Protein AF-0000000065817685 (afdb_homodimer)

Radius of gyration: 24.5 Å; Cα contacts (8 Å, |Δi|>4): 259; chains: 2; bounding box: 66×69×59 Å

Solvent-accessible surface area (backbone atoms only — not comparable to full-atom values): 11506 Å² total; per-residue (Å²): 134,86,77,75,77,72,78,71,77,77,73,75,74,74,69,74,71,71,69,70,78,66,76,64,75,76,54,56,92,24,35,58,40,47,30,32,91,46,52,52,88,67,85,73,62,70,89,48,52,69,48,71,49,72,41,50,87,84,38,96,37,79,28,30,32,38,26,28,72,86,69,47,52,36,14,32,48,63,84,38,66,69,50,45,50,48,49,52,52,58,74,76,99,132,85,77,75,78,75,78,72,79,77,72,78,73,74,70,72,71,70,69,70,78,65,77,64,76,76,55,55,90,24,34,56,39,48,30,30,90,46,52,54,88,66,85,71,62,68,88,46,52,67,48,71,48,71,42,50,87,84,38,95,36,80,28,31,34,37,26,29,73,86,70,47,53,36,15,30,50,63,83,38,64,69,52,45,50,49,51,54,53,57,73,75,100

Sequence (186 aa):
MKISVAAIPFFLLITIALGTKTESSSRGPYHPSECCFTYTTYKIPRQRIMDYYETNSQCSKPGIVFITKRGHSVCTNPSDKWVQDYIKDMKENMKISVAAIPFFLLITIALGTKTESSSRGPYHPSECCFTYTTYKIPRQRIMDYYETNSQCSKPGIVFITKRGHSVCTNPSDKWVQDYIKDMKEN

Nearest PDB structures (foldseek):
  2q8r-assembly1_E  TM=9.758E-01  e=5.466E-12  Homo sapiens
  5cor-assembly1_I  TM=9.874E-01  e=1.493E-08  Homo sapiens
  2x6l-assembly1_A  TM=9.783E-01  e=1.814E-08  Homo sapiens
  5l2u-assembly2_H-2  TM=9.825E-01  e=1.874E-07  Homo sapiens
  6log-assembly1_A-2  TM=9.549E-01  e=3.584E-07  Homo sapiens

Structure (mmCIF, N/CA/C/O backbone):
data_AF-0000000065817685-model_v1
#
loop_
_entity.id
_entity.type
_entity.pdbx_description
1 polymer 'C-C motif chemokine 14'
#
loop_
_atom_site.group_PDB
_atom_site.id
_atom_site.type_symbol
_atom_site.label_atom_id
_atom_site.label_alt_id
_atom_site.label_comp_id
_atom_site.label_asym_id
_atom_site.label_entity_id
_atom_site.label_seq_id
_atom_site.pdbx_PDB_ins_code
_atom_site.Cartn_x
_atom_site.Cartn_y
_atom_site.Cartn_z
_atom_site.occupancy
_atom_site.B_iso_or_equiv
_atom_site.auth_seq_id
_atom_site.auth_comp_id
_atom_site.auth_asym_id
_atom_site.auth_atom_id
_atom_site.pdbx_PDB_model_num
ATOM 1 N N . MET A 1 1 ? -44.656 38.969 36.156 1 42.56 1 MET A N 1
ATOM 2 C CA . MET A 1 1 ? -43.5 38.062 36.094 1 42.56 1 MET A CA 1
ATOM 3 C C . MET A 1 1 ? -43.188 37.688 34.656 1 42.56 1 MET A C 1
ATOM 5 O O . MET A 1 1 ? -44.031 37.094 33.969 1 42.56 1 MET A O 1
ATOM 9 N N . LYS A 1 2 ? -42.5 38.625 33.844 1 48.59 2 LYS A N 1
ATOM 10 C CA . LYS A 1 2 ? -42.094 38.562 32.469 1 48.59 2 LYS A CA 1
ATOM 11 C C . LYS A 1 2 ? -41.25 37.344 32.188 1 48.59 2 LYS A C 1
ATOM 13 O O . LYS A 1 2 ? -40.25 37.125 32.844 1 48.59 2 LYS A O 1
ATOM 18 N N . ILE A 1 3 ? -41.906 36.188 31.859 1 50.81 3 ILE A N 1
ATOM 19 C CA . ILE A 1 3 ? -41.344 34.938 31.438 1 50.81 3 ILE A CA 1
ATOM 20 C C . ILE A 1 3 ? -40.438 35.156 30.219 1 50.81 3 ILE A C 1
ATOM 22 O O . ILE A 1 3 ? -40.906 35.594 29.172 1 50.81 3 ILE A O 1
ATOM 26 N N . SER A 1 4 ? -39.25 35.625 30.438 1 49.28 4 SER A N 1
ATOM 27 C CA . SER A 1 4 ? -38.188 35.719 29.422 1 49.28 4 SER A CA 1
ATOM 28 C C . SER A 1 4 ? -37.938 34.344 28.766 1 49.28 4 SER A C 1
ATOM 30 O O . SER A 1 4 ? -37.531 33.406 29.438 1 49.28 4 SER A O 1
ATOM 32 N N . VAL A 1 5 ? -38.812 34.031 27.844 1 49.34 5 VAL A N 1
ATOM 33 C CA . VAL A 1 5 ? -38.562 32.875 27.031 1 49.34 5 VAL A CA 1
ATOM 34 C C . VAL A 1 5 ? -37.156 32.938 26.422 1 49.34 5 VAL A C 1
ATOM 36 O O . VAL A 1 5 ? -36.875 33.844 25.656 1 49.34 5 VAL A O 1
ATOM 39 N N . ALA A 1 6 ? -36.125 32.594 27.203 1 50.31 6 ALA A N 1
ATOM 40 C CA . ALA A 1 6 ? -34.75 32.438 26.719 1 50.31 6 ALA A CA 1
ATOM 41 C C . ALA A 1 6 ? -34.719 31.531 25.484 1 50.31 6 ALA A C 1
ATOM 43 O O . ALA A 1 6 ? -35.219 30.406 25.531 1 50.31 6 ALA A O 1
ATOM 44 N N . ALA A 1 7 ? -34.906 32.094 24.266 1 51.69 7 ALA A N 1
ATOM 45 C CA . ALA A 1 7 ? -34.688 31.328 23.047 1 51.69 7 ALA A CA 1
ATOM 46 C C . ALA A 1 7 ? -33.312 30.672 23.047 1 51.69 7 ALA A C 1
ATOM 48 O O . ALA A 1 7 ? -32.312 31.359 23.125 1 51.69 7 ALA A O 1
ATOM 49 N N . ILE A 1 8 ? -33.094 29.5 23.719 1 49.81 8 ILE A N 1
ATOM 50 C CA . ILE A 1 8 ? -31.844 28.75 23.609 1 49.81 8 ILE A CA 1
ATOM 51 C C . ILE A 1 8 ? -31.531 28.484 22.141 1 49.81 8 ILE A C 1
ATOM 53 O O . ILE A 1 8 ? -32.344 27.891 21.438 1 49.81 8 ILE A O 1
ATOM 57 N N . PRO A 1 9 ? -30.688 29.375 21.469 1 49.34 9 PRO A N 1
ATOM 58 C CA . PRO A 1 9 ? -30.266 28.922 20.141 1 49.34 9 PRO A CA 1
ATOM 59 C C . PRO A 1 9 ? -29.734 27.5 20.141 1 49.34 9 PRO A C 1
ATOM 61 O O . PRO A 1 9 ? -28.922 27.141 21 1 49.34 9 PRO A O 1
ATOM 64 N N . PHE A 1 10 ? -30.531 26.469 19.875 1 42.56 10 PHE A N 1
ATOM 65 C CA . PHE A 1 10 ? -30.031 25.109 1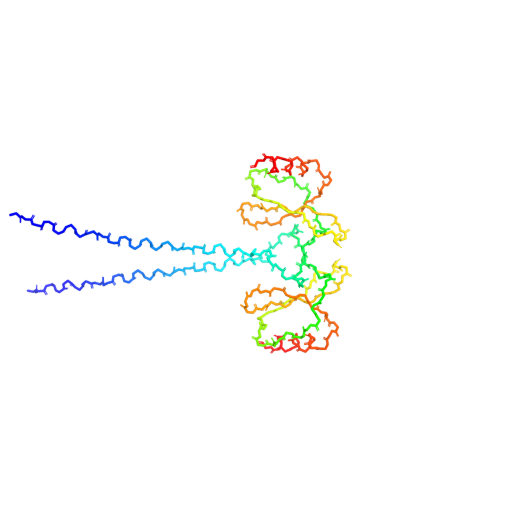9.609 1 42.56 10 PHE A CA 1
ATOM 66 C C . PHE A 1 10 ? -28.859 25.156 18.641 1 42.56 10 PHE A C 1
ATOM 68 O O . PHE A 1 10 ? -29.047 25.438 17.453 1 42.56 10 PHE A O 1
ATOM 75 N N . PHE A 1 11 ? -27.672 25.672 19.078 1 38.81 11 PHE A N 1
ATOM 76 C CA . PHE A 1 11 ? -26.469 25.406 18.297 1 38.81 11 PHE A CA 1
ATOM 77 C C . PHE A 1 11 ? -26.438 23.969 17.812 1 38.81 11 PHE A C 1
ATOM 79 O O . PHE A 1 11 ? -26.312 23.047 18.625 1 38.81 11 PHE A O 1
ATOM 86 N N . LEU A 1 12 ? -27.203 23.641 16.75 1 41.5 12 LEU A N 1
ATOM 87 C CA . LEU A 1 12 ? -26.922 22.406 16.016 1 41.5 12 LEU A CA 1
ATOM 88 C C . LEU A 1 12 ? -25.406 22.219 15.836 1 41.5 12 LEU A C 1
ATOM 90 O O . LEU A 1 12 ? -24.781 22.953 15.078 1 41.5 12 LEU A O 1
ATOM 94 N N . LEU A 1 13 ? -24.672 21.891 16.984 1 41.47 13 LEU A N 1
ATOM 95 C CA . LEU A 1 13 ? -23.312 21.391 16.812 1 41.47 13 LEU A CA 1
ATOM 96 C C . LEU A 1 13 ? -23.266 20.328 15.719 1 41.47 13 LEU A C 1
ATOM 98 O O . LEU A 1 13 ? -23.688 19.188 15.938 1 41.47 13 LEU A O 1
ATOM 102 N N . ILE A 1 14 ? -23.484 20.719 14.453 1 43.19 14 ILE A N 1
ATOM 103 C CA . ILE A 1 14 ? -23.109 19.812 13.367 1 43.19 14 ILE A CA 1
ATOM 104 C C . ILE A 1 14 ? -21.719 19.234 13.625 1 43.19 14 ILE A C 1
ATOM 106 O O . ILE A 1 14 ? -20.719 19.938 13.508 1 43.19 14 ILE A O 1
ATOM 110 N N . THR A 1 15 ? -21.547 18.422 14.703 1 38.78 15 THR A N 1
ATOM 111 C CA . THR A 1 15 ? -20.328 17.625 14.75 1 38.78 15 THR A CA 1
ATOM 112 C C . THR A 1 15 ? -20.109 16.906 13.414 1 38.78 15 THR A C 1
ATOM 114 O O . THR A 1 15 ? -20.922 16.062 13.008 1 38.78 15 THR A O 1
ATOM 117 N N . ILE A 1 16 ? -19.797 17.641 12.32 1 42.38 16 ILE A N 1
ATOM 118 C CA . ILE A 1 16 ? -19.266 16.938 11.148 1 42.38 16 ILE A CA 1
ATOM 119 C C . ILE A 1 16 ? -18.297 15.844 11.602 1 42.38 16 ILE A C 1
ATOM 121 O O . ILE A 1 16 ? -17.266 16.125 12.203 1 42.38 16 ILE A O 1
ATOM 125 N N . ALA A 1 17 ? -18.766 14.742 12.211 1 35.78 17 ALA A N 1
ATOM 126 C CA . ALA A 1 17 ? -17.906 13.57 12.406 1 35.78 17 ALA A CA 1
ATOM 127 C C . ALA A 1 17 ? -17.078 13.289 11.164 1 35.78 17 ALA A C 1
ATOM 129 O O . ALA A 1 17 ? -17.609 12.992 10.094 1 35.78 17 ALA A O 1
ATOM 130 N N . LEU A 1 18 ? -16.016 14.109 10.812 1 37.31 18 LEU A N 1
ATOM 131 C CA . LEU A 1 18 ? -15.047 13.602 9.859 1 37.31 18 LEU A CA 1
ATOM 132 C C . LEU A 1 18 ? -14.789 12.117 10.078 1 37.31 18 LEU A C 1
ATOM 134 O O . LEU A 1 18 ? -14.281 11.719 11.125 1 37.31 18 LEU A O 1
ATOM 138 N N . GLY A 1 19 ? -15.789 11.289 9.883 1 36.28 19 GLY A N 1
ATOM 139 C CA . GLY A 1 19 ? -15.422 9.883 9.898 1 36.28 19 GLY A CA 1
ATOM 140 C C . GLY A 1 19 ? -14.008 9.633 9.398 1 36.28 19 GLY A C 1
ATOM 141 O O . GLY A 1 19 ? -13.633 10.109 8.328 1 36.28 19 GLY A O 1
ATOM 142 N N . THR A 1 20 ? -12.945 9.883 10.227 1 38.19 20 THR A N 1
ATOM 143 C CA . THR A 1 20 ? -11.633 9.312 9.922 1 38.19 20 THR A CA 1
ATOM 144 C C . THR A 1 20 ? -11.789 8.016 9.125 1 38.19 20 THR A C 1
ATOM 146 O O . THR A 1 20 ? -12.609 7.164 9.469 1 38.19 20 THR A O 1
ATOM 149 N N . LYS A 1 21 ? -12.031 8.008 7.805 1 35.56 21 LYS A N 1
ATOM 150 C CA . LYS A 1 21 ? -11.828 6.785 7.039 1 35.56 21 LYS A CA 1
ATOM 151 C C . LYS A 1 21 ? -10.773 5.895 7.695 1 35.56 21 LYS A C 1
ATOM 153 O O . LYS A 1 21 ? -9.586 6.215 7.68 1 35.56 21 LYS A O 1
ATOM 158 N N . THR A 1 22 ? -10.812 5.488 8.961 1 34.06 22 THR A N 1
ATOM 159 C CA . THR A 1 22 ? -9.984 4.398 9.453 1 34.06 22 THR A CA 1
ATOM 160 C C . THR A 1 22 ? -9.805 3.324 8.375 1 34.06 22 THR A C 1
ATOM 162 O O . THR A 1 22 ? -10.781 2.732 7.918 1 34.06 22 THR A O 1
ATOM 165 N N . GLU A 1 23 ? -9.172 3.604 7.32 1 39.06 23 GLU A N 1
ATOM 166 C CA . GLU A 1 23 ? -8.75 2.393 6.629 1 39.06 23 GLU A CA 1
ATOM 167 C C . GLU A 1 23 ? -8.461 1.265 7.613 1 39.06 23 GLU A C 1
ATOM 169 O O . GLU A 1 23 ? -7.484 1.327 8.367 1 39.06 23 GLU A O 1
ATOM 174 N N . SER A 1 24 ? -9.297 0.976 8.523 1 36.34 24 SER A N 1
ATOM 175 C CA . SER A 1 24 ? -9.148 -0.253 9.297 1 36.34 24 SER A CA 1
ATOM 176 C C . SER A 1 24 ? -8.266 -1.261 8.57 1 36.34 24 SER A C 1
ATOM 178 O O . SER A 1 24 ? -8.297 -1.354 7.344 1 36.34 24 SER A O 1
ATOM 180 N N . SER A 1 25 ? -7.055 -1.627 9.008 1 42.84 25 SER A N 1
ATOM 181 C CA . SER A 1 25 ? -6.191 -2.795 8.859 1 42.84 25 SER A CA 1
ATOM 182 C C . SER A 1 25 ? -7 -4.031 8.484 1 42.84 25 SER A C 1
ATOM 184 O O . SER A 1 25 ? -6.469 -5.145 8.469 1 42.84 25 SER A O 1
ATOM 186 N N . SER A 1 26 ? -8.234 -4.004 8.797 1 50.62 26 SER A N 1
ATOM 187 C CA . SER A 1 26 ? -8.789 -5.336 8.602 1 50.62 26 SER A CA 1
ATOM 188 C C . SER A 1 26 ? -8.602 -5.816 7.168 1 50.62 26 SER A C 1
ATOM 190 O O . SER A 1 26 ? -9.555 -5.867 6.395 1 50.62 26 SER A O 1
ATOM 192 N N . ARG A 1 27 ? -7.582 -5.246 6.613 1 61.06 27 ARG A N 1
ATOM 193 C CA . ARG A 1 27 ? -7.395 -5.711 5.242 1 61.06 27 ARG A CA 1
ATOM 194 C C . ARG A 1 27 ? -7.473 -7.23 5.164 1 61.06 27 ARG A C 1
ATOM 196 O O . ARG A 1 27 ? -6.953 -7.93 6.035 1 61.06 27 ARG A O 1
ATOM 203 N N . GLY A 1 28 ? -8.5 -7.723 4.672 1 71.62 28 GLY A N 1
ATOM 204 C CA . GLY A 1 28 ? -8.648 -9.148 4.418 1 71.62 28 GLY A CA 1
ATOM 205 C C . GLY A 1 28 ? -7.359 -9.812 3.988 1 71.62 28 GLY A C 1
ATOM 206 O O . GLY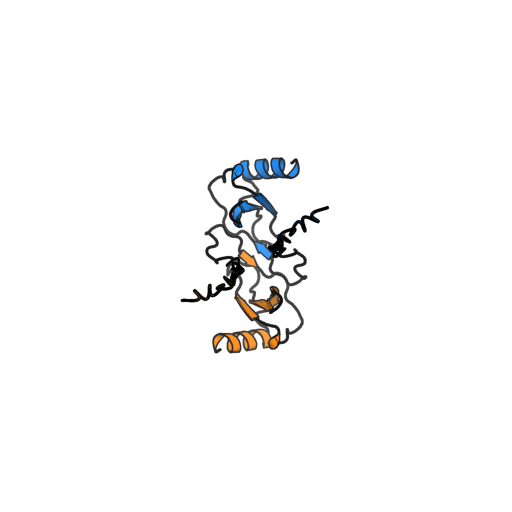 A 1 28 ? -6.359 -9.141 3.734 1 71.62 28 GLY A O 1
ATOM 207 N N . PRO A 1 29 ? -7.312 -11.117 4.004 1 86.94 29 PRO A N 1
ATOM 208 C CA . PRO A 1 29 ? -6.109 -11.875 3.654 1 86.94 29 PRO A CA 1
ATOM 209 C C . PRO A 1 29 ? -5.617 -11.586 2.238 1 86.94 29 PRO A C 1
ATOM 211 O O . PRO A 1 29 ? -4.465 -11.883 1.907 1 86.94 29 PRO A O 1
ATOM 214 N N . TYR A 1 30 ? -6.41 -10.953 1.413 1 94.25 30 TYR A N 1
ATOM 215 C CA . TYR A 1 30 ? -6.035 -10.727 0.022 1 94.25 30 TYR A CA 1
ATOM 216 C C . TYR A 1 30 ? -5.789 -9.25 -0.246 1 94.25 30 TYR A C 1
ATOM 218 O O . TYR A 1 30 ? -5.938 -8.781 -1.378 1 94.25 30 TYR A O 1
ATOM 226 N N . HIS A 1 31 ? -5.555 -8.555 0.843 1 94.38 31 HIS A N 1
ATOM 227 C CA . HIS A 1 31 ? -5.188 -7.152 0.68 1 94.38 31 HIS A CA 1
ATOM 228 C C . HIS A 1 31 ? -3.732 -7.012 0.241 1 94.38 31 HIS A C 1
ATOM 230 O O . HIS A 1 31 ? -2.863 -7.746 0.715 1 94.38 31 HIS A O 1
ATOM 236 N N . PRO A 1 32 ? -3.463 -6.07 -0.668 1 96.12 32 PRO A N 1
ATOM 237 C CA . PRO A 1 32 ? -2.064 -5.879 -1.062 1 96.12 32 PRO A CA 1
ATOM 238 C C . PRO A 1 32 ? -1.197 -5.355 0.081 1 96.12 32 PRO A C 1
ATOM 240 O O . PRO A 1 32 ? -1.689 -4.637 0.955 1 96.12 32 PRO A O 1
ATOM 243 N N . SER A 1 33 ? -0.024 -5.766 0.139 1 94.69 33 SER A N 1
ATOM 244 C CA . SER A 1 33 ? 0.954 -5.297 1.116 1 94.69 33 SER A CA 1
ATOM 245 C C . SER A 1 33 ? 1.826 -4.191 0.538 1 94.69 33 SER A C 1
ATOM 247 O O . SER A 1 33 ? 2.186 -4.227 -0.641 1 94.69 33 SER A O 1
ATOM 249 N N . GLU A 1 34 ? 2.156 -3.205 1.383 1 95.38 34 GLU A N 1
ATOM 250 C CA . GLU A 1 34 ? 3.064 -2.141 0.969 1 95.38 34 GLU A CA 1
ATOM 251 C C . GLU A 1 34 ? 4.523 -2.572 1.114 1 95.38 34 GLU A C 1
ATOM 253 O O . GLU A 1 34 ? 4.902 -3.168 2.125 1 95.38 34 GLU A O 1
ATOM 258 N N . CYS A 1 35 ? 5.262 -2.332 0.09 1 97.31 35 CYS A N 1
ATOM 259 C CA . CYS A 1 35 ? 6.68 -2.662 0.056 1 97.31 35 CYS A CA 1
ATOM 260 C C . CYS A 1 35 ? 7.516 -1.444 -0.32 1 97.31 35 CYS A C 1
ATOM 262 O O . CYS A 1 35 ? 7.078 -0.606 -1.11 1 97.31 35 CYS A O 1
ATOM 264 N N . CYS A 1 36 ? 8.758 -1.393 0.238 1 98 36 CYS A N 1
ATOM 265 C CA . CYS A 1 36 ? 9.727 -0.369 -0.142 1 98 36 CYS A CA 1
ATOM 266 C C . CYS A 1 36 ? 10.711 -0.907 -1.168 1 98 36 CYS A C 1
ATOM 268 O O . CYS A 1 36 ? 11.344 -1.941 -0.945 1 98 36 CYS A O 1
ATOM 270 N N . PHE A 1 37 ? 10.891 -0.165 -2.275 1 97.06 37 PHE A N 1
ATOM 271 C CA . PHE A 1 37 ? 11.898 -0.531 -3.26 1 97.06 37 PHE A CA 1
ATOM 272 C C . PHE A 1 37 ? 13.008 0.512 -3.309 1 97.06 37 PHE A C 1
ATOM 274 O O . PHE A 1 37 ? 14.102 0.239 -3.811 1 97.06 37 PHE A O 1
ATOM 281 N N . THR A 1 38 ? 12.602 1.709 -2.885 1 96.88 38 THR A N 1
ATOM 282 C CA . THR A 1 38 ? 13.547 2.811 -2.752 1 96.88 38 THR A CA 1
ATOM 283 C C . THR A 1 38 ? 13.391 3.498 -1.398 1 96.88 38 THR A C 1
ATOM 285 O O . THR A 1 38 ? 12.312 3.475 -0.805 1 96.88 38 THR A O 1
ATOM 288 N N . TYR A 1 39 ? 14.508 4.02 -0.902 1 97.56 39 TYR A N 1
ATOM 289 C CA . TYR A 1 39 ? 14.516 4.707 0.385 1 97.56 39 TYR A CA 1
ATOM 290 C C . TYR A 1 39 ? 14.891 6.172 0.216 1 97.56 39 TYR A C 1
ATOM 292 O O . TYR A 1 39 ? 15.703 6.52 -0.648 1 97.56 39 TYR A O 1
ATOM 300 N N . THR A 1 40 ? 14.281 6.926 1.015 1 97.25 40 THR A N 1
ATOM 301 C CA . THR A 1 40 ? 14.727 8.312 1.025 1 97.25 40 THR A CA 1
ATOM 302 C C . THR A 1 40 ? 16.188 8.406 1.469 1 97.25 40 THR A C 1
ATOM 304 O O . THR A 1 40 ? 16.625 7.656 2.344 1 97.25 40 THR A O 1
ATOM 307 N N . THR A 1 41 ? 16.875 9.266 0.879 1 94.94 41 THR A N 1
ATOM 308 C CA . THR A 1 41 ? 18.266 9.477 1.254 1 94.94 41 THR A CA 1
ATOM 309 C C . THR A 1 41 ? 18.391 10.602 2.271 1 94.94 41 THR A C 1
ATOM 311 O O . THR A 1 41 ? 19.469 10.805 2.855 1 94.94 41 THR A O 1
ATOM 314 N N . TYR A 1 42 ? 17.391 11.352 2.504 1 94.88 42 TYR A N 1
ATOM 315 C CA . TYR A 1 42 ? 17.422 12.453 3.455 1 94.88 42 TYR A CA 1
ATOM 316 C C . TYR A 1 42 ? 16.719 12.078 4.754 1 94.88 42 TYR A C 1
ATOM 318 O O . TYR A 1 42 ? 15.703 11.383 4.738 1 94.88 42 TYR A O 1
ATOM 326 N N . LYS A 1 43 ? 17.281 12.578 5.789 1 97.38 43 LYS A N 1
ATOM 327 C CA . LYS A 1 43 ? 16.641 12.414 7.094 1 97.38 43 LYS A CA 1
ATOM 328 C C . LYS A 1 43 ? 15.406 13.297 7.227 1 97.38 43 LYS A C 1
ATOM 330 O O . LYS A 1 43 ? 15.477 14.508 6.996 1 97.38 43 LYS A O 1
ATOM 335 N N . ILE A 1 44 ? 14.297 12.773 7.602 1 97.38 44 ILE A N 1
ATOM 336 C CA . ILE A 1 44 ? 13.055 13.516 7.801 1 97.38 44 ILE A CA 1
ATOM 337 C C . ILE A 1 44 ? 13.047 14.156 9.188 1 97.38 44 ILE A C 1
ATOM 339 O O . ILE A 1 44 ? 13.266 13.469 10.195 1 97.38 44 ILE A O 1
ATOM 343 N N . PRO A 1 45 ? 12.805 15.406 9.18 1 97.94 45 PRO A N 1
ATOM 344 C CA . PRO A 1 45 ? 12.727 15.992 10.516 1 97.94 45 PRO A CA 1
ATOM 345 C C . PRO A 1 45 ? 11.719 15.281 11.414 1 97.94 45 PRO A C 1
ATOM 347 O O . PRO A 1 45 ? 10.57 15.055 11.008 1 97.94 45 PRO A O 1
ATOM 350 N N . ARG A 1 46 ? 12.102 15.016 12.602 1 97.38 46 ARG A N 1
ATOM 351 C CA . ARG A 1 46 ? 11.305 14.227 13.531 1 97.38 46 ARG A CA 1
ATOM 352 C C . ARG A 1 46 ? 9.945 14.867 13.789 1 97.38 46 ARG A C 1
ATOM 354 O O . ARG A 1 46 ? 8.938 14.172 13.93 1 97.38 46 ARG A O 1
ATOM 361 N N . GLN A 1 47 ? 9.828 16.172 13.742 1 96.75 47 GLN A N 1
ATOM 362 C CA . GLN A 1 47 ? 8.602 16.906 14.07 1 96.75 47 GLN A CA 1
ATOM 363 C C . GLN A 1 47 ? 7.562 16.734 12.969 1 96.75 47 GLN A C 1
ATOM 365 O O . GLN A 1 47 ? 6.375 16.984 13.18 1 96.75 47 GLN A O 1
ATOM 370 N N . ARG A 1 48 ? 8.094 16.359 11.859 1 97 48 ARG A N 1
ATOM 371 C CA . ARG A 1 48 ? 7.188 16.188 10.727 1 97 48 ARG A CA 1
ATOM 372 C C . ARG A 1 48 ? 6.605 14.781 10.695 1 97 48 ARG A C 1
ATOM 374 O O . ARG A 1 48 ? 5.68 14.508 9.938 1 97 48 ARG A O 1
ATOM 381 N N . ILE A 1 49 ? 7.109 13.914 11.539 1 97.44 49 ILE A N 1
ATOM 382 C CA . ILE A 1 49 ? 6.719 12.508 11.492 1 97.44 49 ILE A CA 1
ATOM 383 C C . ILE A 1 49 ? 5.586 12.25 12.477 1 97.44 49 ILE A C 1
ATOM 385 O O . ILE A 1 49 ? 5.691 12.602 13.656 1 97.44 49 ILE A O 1
ATOM 389 N N . MET A 1 50 ? 4.531 11.609 11.961 1 96.69 50 MET A N 1
ATOM 390 C CA . MET A 1 50 ? 3.344 11.328 12.766 1 96.69 50 MET A CA 1
ATOM 391 C C . MET A 1 50 ? 3.346 9.883 13.258 1 96.69 50 MET A C 1
ATOM 393 O O . MET A 1 50 ? 2.947 9.609 14.391 1 96.69 50 MET A O 1
ATOM 397 N N . ASP A 1 51 ? 3.75 8.969 12.375 1 96.88 51 ASP A N 1
ATOM 398 C CA . ASP A 1 51 ? 3.674 7.535 12.664 1 96.88 51 ASP A CA 1
ATOM 399 C C . ASP A 1 51 ? 4.629 6.746 11.781 1 96.88 51 ASP A C 1
ATOM 401 O O . ASP A 1 51 ? 5.312 7.32 10.93 1 96.88 51 ASP A O 1
ATOM 405 N N . TYR A 1 52 ? 4.668 5.449 12.055 1 97.19 52 TYR A N 1
ATOM 406 C CA . TYR A 1 52 ? 5.461 4.574 11.195 1 97.19 52 TYR A CA 1
ATOM 407 C C . TYR A 1 52 ? 4.891 3.162 11.18 1 97.19 52 TYR A C 1
ATOM 409 O O . TYR A 1 52 ? 4.07 2.809 12.031 1 97.19 52 TYR A O 1
ATOM 417 N N . TYR A 1 53 ? 5.25 2.357 10.281 1 97.25 53 TYR A N 1
ATOM 418 C CA . TYR A 1 53 ? 5.012 0.918 10.273 1 97.25 53 TYR A CA 1
ATOM 419 C C . TYR A 1 53 ? 6.105 0.188 9.5 1 97.25 53 TYR A C 1
ATOM 421 O O . TYR A 1 53 ? 6.824 0.796 8.703 1 97.25 53 TYR A O 1
ATOM 429 N N . GLU A 1 54 ? 6.316 -1.033 9.852 1 97.62 54 GLU A N 1
ATOM 430 C CA . GLU A 1 54 ? 7.215 -1.915 9.117 1 97.62 54 GLU A CA 1
ATOM 431 C C . GLU A 1 54 ? 6.5 -2.576 7.941 1 97.62 54 GLU A C 1
ATOM 433 O O . GLU A 1 54 ? 5.32 -2.924 8.047 1 97.62 54 GLU A O 1
ATOM 438 N N . THR A 1 55 ? 7.18 -2.707 6.84 1 97.06 55 THR A N 1
ATOM 439 C CA . THR A 1 55 ? 6.562 -3.346 5.684 1 97.06 55 THR A CA 1
ATOM 440 C C . THR A 1 55 ? 6.508 -4.859 5.867 1 97.06 55 THR A C 1
ATOM 442 O O . THR A 1 55 ? 7.086 -5.398 6.816 1 97.06 55 THR A O 1
ATOM 445 N N . ASN A 1 56 ? 5.703 -5.492 4.973 1 95.88 56 ASN A N 1
ATOM 446 C CA . ASN A 1 56 ? 5.504 -6.938 5.039 1 95.88 56 ASN A CA 1
ATOM 447 C C . ASN A 1 56 ? 6.832 -7.688 4.953 1 95.88 56 ASN A C 1
ATOM 449 O O . ASN A 1 56 ? 7.723 -7.297 4.195 1 95.88 56 ASN A O 1
ATOM 453 N N . SER A 1 57 ? 6.918 -8.797 5.711 1 96.38 57 SER A N 1
ATOM 454 C CA . SER A 1 57 ? 8.141 -9.594 5.746 1 96.38 57 SER A CA 1
ATOM 455 C C . SER A 1 57 ? 8.422 -10.234 4.395 1 96.38 57 SER A C 1
ATOM 457 O O . SER A 1 57 ? 9.555 -10.648 4.117 1 96.38 57 SER A O 1
ATOM 459 N N . GLN A 1 58 ? 7.457 -10.344 3.52 1 96.38 58 GLN A N 1
ATOM 460 C CA . GLN A 1 58 ? 7.617 -10.992 2.227 1 96.38 58 GLN A CA 1
ATOM 461 C C . GLN A 1 58 ? 8.18 -10.031 1.188 1 96.38 58 GLN A C 1
ATOM 463 O O . GLN A 1 58 ? 8.508 -10.438 0.069 1 96.38 58 GLN A O 1
ATOM 468 N N . CYS A 1 59 ? 8.352 -8.82 1.602 1 97.75 59 CYS A N 1
ATOM 469 C CA . CYS A 1 59 ? 8.914 -7.848 0.671 1 97.75 59 CYS A CA 1
ATOM 470 C C . CYS A 1 59 ? 10.375 -8.148 0.373 1 97.75 59 CYS A C 1
ATOM 472 O O . CYS A 1 59 ? 11.086 -8.703 1.217 1 97.75 59 CYS A O 1
ATOM 474 N N . SER A 1 60 ? 10.812 -7.758 -0.866 1 97.12 60 SER A N 1
ATOM 475 C CA . SER A 1 60 ? 12.172 -8.062 -1.297 1 97.12 60 SER A CA 1
ATOM 476 C C . SER A 1 60 ? 13.195 -7.281 -0.481 1 97.12 60 SER A C 1
ATOM 478 O O . SER A 1 60 ? 14.352 -7.699 -0.36 1 97.12 60 SER A O 1
ATOM 480 N N . LYS A 1 61 ? 12.828 -6.121 -0.015 1 97.5 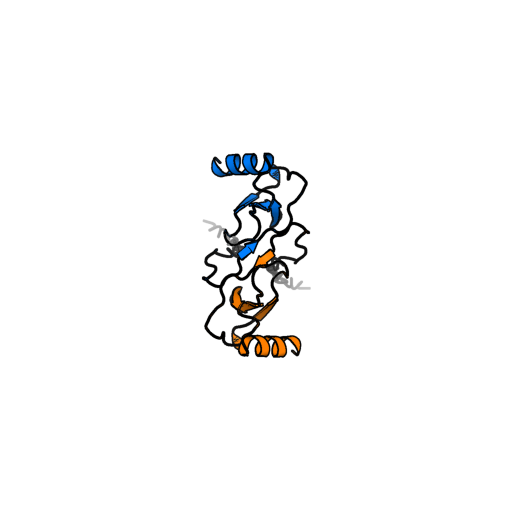61 LYS A N 1
ATOM 481 C CA . LYS A 1 61 ? 13.672 -5.289 0.84 1 97.5 61 LYS A CA 1
ATOM 482 C C . LYS A 1 61 ? 12.961 -4.953 2.15 1 97.5 61 LYS A C 1
ATOM 484 O O . LYS A 1 61 ? 11.75 -4.734 2.172 1 97.5 61 LYS A O 1
ATOM 489 N N . PRO A 1 62 ? 13.797 -4.984 3.17 1 97.75 62 PRO A N 1
ATOM 490 C CA . PRO A 1 62 ? 13.18 -4.469 4.395 1 97.75 62 PRO A CA 1
ATOM 491 C C . PRO A 1 62 ? 12.805 -2.992 4.289 1 97.75 62 PRO A C 1
ATOM 493 O O . PRO A 1 62 ? 13.375 -2.268 3.467 1 97.75 62 PRO A O 1
ATOM 496 N N . GLY A 1 63 ? 11.758 -2.621 5.062 1 98 63 GLY A N 1
ATOM 497 C CA . GLY A 1 63 ? 11.352 -1.229 4.957 1 98 63 GLY A CA 1
ATOM 498 C C . GLY A 1 63 ? 10.672 -0.711 6.211 1 98 63 GLY A C 1
ATOM 499 O O . GLY A 1 63 ? 9.922 -1.439 6.859 1 98 63 GLY A O 1
ATOM 500 N N . ILE A 1 64 ? 11 0.495 6.551 1 98.38 64 ILE A N 1
ATOM 501 C CA . ILE A 1 64 ? 10.242 1.31 7.496 1 98.38 64 ILE A CA 1
ATOM 502 C C . ILE A 1 64 ? 9.586 2.475 6.758 1 98.38 64 ILE A C 1
ATOM 504 O O . ILE A 1 64 ? 10.25 3.219 6.039 1 98.38 64 ILE A O 1
ATOM 508 N N . VAL A 1 65 ? 8.312 2.516 6.941 1 98 65 VAL A N 1
ATOM 509 C CA . VAL A 1 65 ? 7.578 3.607 6.305 1 98 65 VAL A CA 1
ATOM 510 C C . VAL A 1 65 ? 7.16 4.629 7.359 1 98 65 VAL A C 1
ATOM 512 O O . VAL A 1 65 ? 6.418 4.305 8.289 1 98 65 VAL A O 1
ATOM 515 N N . PHE A 1 66 ? 7.652 5.84 7.156 1 97.88 66 PHE A N 1
ATOM 516 C CA . PHE A 1 66 ? 7.188 6.922 8.008 1 97.88 66 PHE A CA 1
ATOM 517 C C . PHE A 1 66 ? 6.008 7.648 7.371 1 97.88 66 PHE A C 1
ATOM 519 O O . PHE A 1 66 ? 6.004 7.883 6.16 1 97.88 66 PHE A O 1
ATOM 526 N N . ILE A 1 67 ? 5.062 7.977 8.203 1 96.75 67 ILE A N 1
ATOM 527 C CA . ILE A 1 67 ? 3.926 8.789 7.797 1 96.75 67 ILE A CA 1
ATOM 528 C C . ILE A 1 67 ? 4.086 10.211 8.336 1 96.75 67 ILE A C 1
ATOM 530 O O . ILE A 1 67 ? 4.207 10.406 9.547 1 96.75 67 ILE A O 1
ATOM 534 N N . T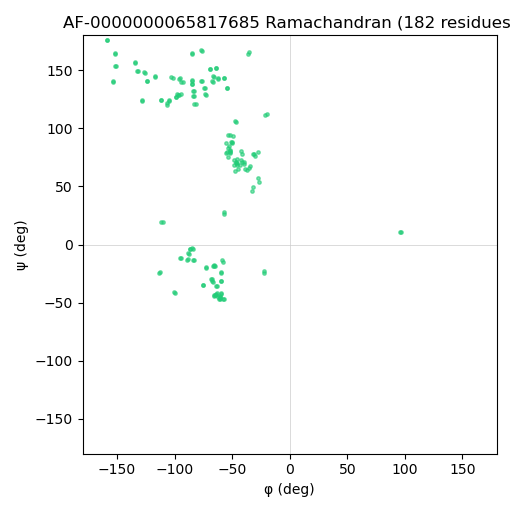HR A 1 68 ? 4.055 11.141 7.438 1 96.12 68 THR A N 1
ATOM 535 C CA . THR A 1 68 ? 4.223 12.523 7.855 1 96.12 68 THR A CA 1
A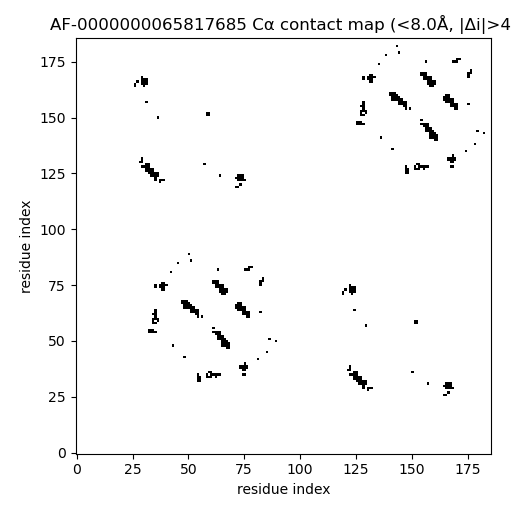TOM 536 C C . THR A 1 68 ? 2.895 13.117 8.312 1 96.12 68 THR A C 1
ATOM 538 O O . THR A 1 68 ? 1.832 12.555 8.039 1 96.12 68 THR A O 1
ATOM 541 N N . LYS A 1 69 ? 2.965 14.211 8.984 1 95.12 69 LYS A N 1
ATOM 542 C CA . LYS A 1 69 ? 1.769 14.906 9.461 1 95.12 69 LYS A CA 1
ATOM 543 C C . LYS A 1 69 ? 0.862 15.297 8.297 1 95.12 69 LYS A C 1
ATOM 545 O O . LYS A 1 69 ? -0.357 15.383 8.461 1 95.12 69 LYS A O 1
ATOM 550 N N . ARG A 1 70 ? 1.43 15.422 7.184 1 91.06 70 ARG A N 1
ATOM 551 C CA . ARG A 1 70 ? 0.691 15.766 5.973 1 91.06 70 ARG A CA 1
ATOM 552 C C . ARG A 1 70 ? 0.135 14.516 5.297 1 91.06 70 ARG A C 1
ATOM 554 O O . ARG A 1 70 ? -0.455 14.602 4.219 1 91.06 70 ARG A O 1
ATOM 561 N N . GLY A 1 71 ? 0.401 13.383 5.742 1 90.94 71 GLY A N 1
ATOM 562 C CA . GLY A 1 71 ? -0.211 12.156 5.262 1 90.94 71 GLY A CA 1
ATOM 563 C C . GLY A 1 71 ? 0.631 11.43 4.23 1 90.94 71 GLY A C 1
ATOM 564 O O . GLY A 1 71 ? 0.158 10.5 3.574 1 90.94 71 GLY A O 1
ATOM 565 N N . HIS A 1 72 ? 1.877 11.945 4.137 1 92.12 72 HIS A N 1
ATOM 566 C CA . HIS A 1 72 ? 2.76 11.297 3.17 1 92.12 72 HIS A CA 1
ATOM 567 C C . HIS A 1 72 ? 3.439 10.078 3.777 1 92.12 72 HIS A C 1
ATOM 569 O O . HIS A 1 72 ? 3.854 10.102 4.938 1 92.12 72 HIS A O 1
ATOM 575 N N . SER A 1 73 ? 3.52 9 3.014 1 95.44 73 SER A N 1
ATOM 576 C CA . SER A 1 73 ? 4.262 7.801 3.385 1 95.44 73 SER A CA 1
ATOM 577 C C . SER A 1 73 ? 5.637 7.781 2.73 1 95.44 73 SER A C 1
ATOM 579 O O . SER A 1 73 ? 5.754 7.898 1.51 1 95.44 73 SER A O 1
ATOM 581 N N . VAL A 1 74 ? 6.598 7.605 3.518 1 97.25 74 VAL A N 1
ATOM 582 C CA . VAL A 1 74 ? 7.961 7.68 3 1 97.25 74 VAL A CA 1
ATOM 583 C C . VAL A 1 74 ? 8.742 6.434 3.414 1 97.25 74 VAL A C 1
ATOM 585 O O . VAL A 1 74 ? 8.875 6.145 4.605 1 97.25 74 VAL A O 1
ATOM 588 N N . CYS A 1 75 ? 9.25 5.777 2.396 1 98.19 75 CYS A N 1
ATOM 589 C CA . CYS A 1 75 ? 10.086 4.609 2.654 1 98.19 75 CYS A CA 1
ATOM 590 C C . CYS A 1 75 ? 11.453 5.016 3.176 1 98.19 75 CYS A C 1
ATOM 592 O O . CYS A 1 75 ? 12.117 5.871 2.588 1 98.19 75 CYS A O 1
ATOM 594 N N . THR A 1 76 ? 11.883 4.328 4.203 1 98.56 76 THR A N 1
ATOM 595 C CA . THR A 1 76 ? 13.195 4.586 4.781 1 98.56 76 THR A CA 1
ATOM 596 C C . THR A 1 76 ? 13.938 3.275 5.039 1 98.56 76 THR A C 1
ATOM 598 O O . THR A 1 76 ? 13.312 2.219 5.172 1 98.56 76 THR A O 1
ATOM 601 N N . ASN A 1 77 ? 15.195 3.373 5.082 1 98.38 77 ASN A N 1
ATOM 602 C CA . ASN A 1 77 ? 16.062 2.23 5.344 1 98.38 77 ASN A CA 1
ATOM 603 C C . ASN A 1 77 ? 16.156 1.925 6.832 1 98.38 77 ASN A C 1
ATOM 605 O O . ASN A 1 77 ? 16.656 2.742 7.609 1 98.38 77 ASN A O 1
ATOM 609 N N . PRO A 1 78 ? 15.75 0.69 7.191 1 98.56 78 PRO A N 1
ATOM 610 C CA . PRO A 1 78 ? 15.742 0.369 8.617 1 98.56 78 PRO A CA 1
ATOM 611 C C . PRO A 1 78 ? 17.141 0.341 9.227 1 98.56 78 PRO A C 1
ATOM 613 O O . PRO A 1 78 ? 17.297 0.388 10.445 1 98.56 78 PRO A O 1
ATOM 616 N N . SER A 1 79 ? 18.109 0.243 8.398 1 98.25 79 SER A N 1
ATOM 617 C CA . SER A 1 79 ? 19.484 0.149 8.898 1 98.25 79 SER A CA 1
ATOM 618 C C . SER A 1 79 ? 20.062 1.528 9.195 1 98.25 79 SER A C 1
ATOM 620 O O . SER A 1 79 ? 21.125 1.645 9.812 1 98.25 79 SER A O 1
ATOM 622 N N . ASP A 1 80 ? 19.438 2.555 8.758 1 98.19 80 ASP A N 1
ATOM 623 C CA . ASP A 1 80 ? 19.891 3.91 9.055 1 98.19 80 ASP A CA 1
ATOM 624 C C . ASP A 1 80 ? 19.75 4.227 10.539 1 98.19 80 ASP A C 1
ATOM 626 O O . ASP A 1 80 ? 18.703 3.982 11.133 1 98.19 80 ASP A O 1
ATOM 630 N N . LYS A 1 81 ? 20.75 4.922 11.062 1 97.94 81 LYS A N 1
ATOM 631 C CA . LYS A 1 81 ? 20.75 5.211 12.492 1 97.94 81 LYS A CA 1
ATOM 632 C C . LYS A 1 81 ? 19.594 6.133 12.867 1 97.94 81 LYS A C 1
ATOM 634 O O . LYS A 1 81 ? 18.938 5.934 13.898 1 97.94 81 LYS A O 1
ATOM 639 N N . TRP A 1 82 ? 19.391 7.137 12.062 1 98.25 82 TRP A N 1
ATOM 640 C CA . TRP A 1 82 ? 18.328 8.07 12.422 1 98.25 82 TRP A CA 1
ATOM 641 C C . TRP A 1 82 ? 16.969 7.387 12.422 1 98.25 82 TRP A C 1
ATOM 643 O O . TRP A 1 82 ? 16.078 7.75 13.188 1 98.25 82 TRP A O 1
ATOM 653 N N . VAL A 1 83 ? 16.719 6.445 11.516 1 98.62 83 VAL A N 1
ATOM 654 C CA . VAL A 1 83 ? 15.477 5.68 11.469 1 98.62 83 VAL A CA 1
ATOM 655 C C . VAL A 1 83 ? 15.305 4.895 12.766 1 98.62 83 VAL A C 1
ATOM 657 O O . VAL A 1 83 ? 14.242 4.949 13.391 1 98.62 83 VAL A O 1
ATOM 660 N N . GLN A 1 84 ? 16.359 4.277 13.156 1 98.44 84 GLN A N 1
ATOM 661 C CA . GLN A 1 84 ? 16.312 3.492 14.383 1 98.44 84 GLN A CA 1
ATOM 662 C C . GLN A 1 84 ? 16.047 4.379 15.594 1 98.44 84 GLN A C 1
ATOM 664 O O . GLN A 1 84 ? 15.258 4.027 16.469 1 98.44 84 GLN A O 1
ATOM 669 N N . ASP A 1 85 ? 16.703 5.48 15.594 1 97.94 85 ASP A N 1
ATOM 670 C CA . ASP A 1 85 ? 16.516 6.418 16.703 1 97.94 85 ASP A CA 1
ATOM 671 C C . ASP A 1 85 ? 15.062 6.883 16.781 1 97.94 85 ASP A C 1
ATOM 673 O O . ASP A 1 85 ? 14.492 6.957 17.875 1 97.94 85 ASP A O 1
ATOM 677 N N . TYR A 1 86 ? 14.516 7.191 15.711 1 98.06 86 TYR A N 1
ATOM 678 C CA . TYR A 1 86 ? 13.141 7.672 15.68 1 98.06 86 TYR A CA 1
ATOM 679 C C . TYR A 1 86 ? 12.172 6.594 16.141 1 98.06 86 TYR A C 1
ATOM 681 O O . TYR A 1 86 ? 11.234 6.871 16.891 1 98.06 86 TYR A O 1
ATOM 689 N N . ILE A 1 87 ? 12.352 5.371 15.688 1 98 87 ILE A N 1
ATOM 690 C CA . ILE A 1 87 ? 11.484 4.27 16.078 1 98 87 ILE A CA 1
ATOM 691 C C . ILE A 1 87 ? 11.555 4.078 17.594 1 98 87 ILE A C 1
ATOM 693 O O . ILE A 1 87 ? 10.523 3.928 18.266 1 98 87 ILE A O 1
ATOM 697 N N . LYS A 1 88 ? 12.773 4.082 18.062 1 97.31 88 LYS A N 1
ATOM 698 C CA . LYS A 1 88 ? 12.953 3.932 19.516 1 97.31 88 LYS A CA 1
ATOM 699 C C . LYS A 1 88 ? 12.211 5.023 20.281 1 97.31 88 LYS A C 1
ATOM 701 O O . LYS A 1 88 ? 11.508 4.738 21.25 1 97.31 88 LYS A O 1
ATOM 706 N N . ASP A 1 89 ? 12.359 6.238 19.859 1 96.44 89 ASP A N 1
ATOM 707 C CA . ASP A 1 89 ? 11.703 7.383 20.484 1 96.44 89 ASP A CA 1
ATOM 708 C C . ASP A 1 89 ? 10.188 7.23 20.438 1 96.44 89 ASP A C 1
ATOM 710 O O . ASP A 1 89 ? 9.5 7.516 21.422 1 96.44 89 ASP A O 1
ATOM 714 N N . MET A 1 90 ? 9.594 6.77 19.328 1 95.88 90 MET A N 1
ATOM 715 C CA . MET A 1 90 ? 8.148 6.672 19.125 1 95.88 90 MET A CA 1
ATOM 716 C C . MET A 1 90 ? 7.574 5.488 19.906 1 95.88 90 MET A C 1
ATOM 718 O O . MET A 1 90 ? 6.418 5.523 20.328 1 95.88 90 MET A O 1
ATOM 722 N N . LYS A 1 91 ? 8.328 4.457 19.984 1 94.31 91 LYS A N 1
ATOM 723 C CA . LYS A 1 91 ? 7.887 3.295 20.75 1 94.31 91 LYS A CA 1
ATOM 724 C C . LYS A 1 91 ? 7.812 3.611 22.234 1 94.31 91 LYS A C 1
ATOM 726 O O . LYS A 1 91 ? 6.961 3.078 22.953 1 94.31 91 LYS A O 1
ATOM 731 N N . GLU A 1 92 ? 8.641 4.453 22.688 1 91.5 92 GLU A N 1
ATOM 732 C CA . GLU A 1 92 ? 8.758 4.777 24.109 1 91.5 92 GLU A CA 1
ATOM 733 C C . GLU A 1 92 ? 7.82 5.918 24.484 1 91.5 92 GLU A C 1
ATOM 735 O O . GLU A 1 92 ? 7.602 6.18 25.672 1 91.5 92 GLU A O 1
ATOM 740 N N . ASN A 1 93 ? 7.242 6.637 23.5 1 78.5 93 ASN A N 1
ATOM 741 C CA . ASN A 1 93 ? 6.391 7.785 23.781 1 78.5 93 ASN A CA 1
ATOM 742 C C . ASN A 1 93 ? 5.07 7.707 23.016 1 78.5 93 ASN A C 1
ATOM 744 O O . ASN A 1 93 ? 4.031 8.133 23.516 1 78.5 93 ASN A O 1
ATOM 748 N N . MET B 1 1 ? -46.656 52.094 3.059 1 42.84 1 MET B N 1
ATOM 749 C CA . MET B 1 1 ? -45.781 51.25 2.234 1 42.84 1 MET B CA 1
ATOM 750 C C . MET B 1 1 ? -45.156 50.125 3.062 1 42.84 1 MET B C 1
ATOM 752 O O . MET B 1 1 ? -44.406 50.375 3.998 1 42.84 1 MET B O 1
ATOM 756 N N . LYS B 1 2 ? -45.969 49.094 3.475 1 48.62 2 LYS B N 1
ATOM 757 C CA . LYS B 1 2 ? -45.688 47.906 4.281 1 48.62 2 LYS B CA 1
ATOM 758 C C . LYS B 1 2 ? -44.5 47.125 3.713 1 48.62 2 LYS B C 1
ATOM 760 O O . LYS B 1 2 ? -44.531 46.719 2.553 1 48.62 2 LYS B O 1
ATOM 765 N N . ILE B 1 3 ? -43.25 47.531 4.086 1 48.59 3 ILE B N 1
ATOM 766 C CA . ILE B 1 3 ? -41.969 46.906 3.762 1 48.59 3 ILE B CA 1
ATOM 767 C C . ILE B 1 3 ? -42 45.438 4.168 1 48.59 3 ILE B C 1
ATOM 769 O O . ILE B 1 3 ? -42.188 45.125 5.344 1 48.59 3 ILE B O 1
ATOM 773 N N . SER B 1 4 ? -42.531 44.594 3.346 1 50 4 SER B N 1
ATOM 774 C CA . SER B 1 4 ? -42.469 43.125 3.457 1 50 4 SER B CA 1
ATOM 775 C C . SER B 1 4 ? -41.031 42.656 3.631 1 50 4 SER B C 1
ATOM 777 O O . SER B 1 4 ? -40.188 42.844 2.744 1 50 4 SER B O 1
ATOM 779 N N . VAL B 1 5 ? -40.562 42.75 4.867 1 49.25 5 VAL B N 1
ATOM 780 C CA . VAL B 1 5 ? -39.25 42.188 5.219 1 49.25 5 VAL B CA 1
ATOM 781 C C . VAL B 1 5 ? -39.188 40.719 4.812 1 49.25 5 VAL B C 1
ATOM 783 O O . VAL B 1 5 ? -39.969 39.875 5.316 1 49.25 5 VAL B O 1
ATOM 786 N N . ALA B 1 6 ? -39.031 40.375 3.512 1 49.62 6 ALA B N 1
ATOM 787 C CA . ALA B 1 6 ? -38.812 39.031 3.049 1 49.62 6 ALA B CA 1
ATOM 788 C C . ALA B 1 6 ? -37.656 38.375 3.809 1 49.62 6 ALA B C 1
ATOM 790 O O . ALA B 1 6 ? -36.531 38.906 3.871 1 49.62 6 ALA B O 1
ATOM 791 N N . ALA B 1 7 ? -37.906 37.719 4.98 1 51.81 7 ALA B N 1
ATOM 792 C CA . ALA B 1 7 ? -36.938 36.906 5.684 1 51.81 7 ALA B CA 1
ATOM 793 C C . ALA B 1 7 ? -36.312 35.875 4.754 1 51.81 7 ALA B C 1
ATOM 795 O O . ALA B 1 7 ? -37 35.062 4.184 1 51.81 7 ALA B O 1
ATOM 796 N N . ILE B 1 8 ? -35.312 36.25 3.879 1 48.97 8 ILE B N 1
ATOM 797 C CA . ILE B 1 8 ? -34.562 35.281 3.09 1 48.97 8 ILE B CA 1
ATOM 798 C C . ILE B 1 8 ? -34 34.188 4.004 1 48.97 8 ILE B C 1
ATOM 800 O O . ILE B 1 8 ? -33.281 34.469 4.949 1 48.97 8 ILE B O 1
ATOM 804 N N . PRO B 1 9 ? -34.719 33 4.191 1 48.62 9 PRO B N 1
ATOM 805 C CA . PRO B 1 9 ? -34 31.906 4.883 1 48.62 9 PRO B CA 1
ATOM 806 C C . PRO B 1 9 ? -32.625 31.625 4.285 1 48.62 9 PRO B C 1
ATOM 808 O O . PRO B 1 9 ? -32.5 31.484 3.07 1 48.62 9 PRO B O 1
ATOM 811 N N . PHE B 1 10 ? -31.531 32.312 4.73 1 43.03 10 PHE B N 1
ATOM 812 C CA . PHE B 1 10 ? -30.172 31.906 4.355 1 43.03 10 PHE B CA 1
ATOM 813 C C . PHE B 1 10 ? -29.984 30.406 4.504 1 43.03 10 PHE B C 1
ATOM 815 O O . PHE B 1 10 ? -29.969 29.875 5.621 1 43.03 10 PHE B O 1
ATOM 822 N N . PHE B 1 11 ? -30.562 29.578 3.584 1 39.38 11 PHE B N 1
ATOM 823 C CA . PHE B 1 11 ? -30.156 28.188 3.48 1 39.38 11 PHE B CA 1
ATOM 824 C C . PHE B 1 11 ? -28.641 28.047 3.568 1 39.38 11 PHE B C 1
ATOM 826 O O . PHE B 1 11 ? -27.922 28.516 2.684 1 39.38 11 PHE B O 1
ATOM 833 N N . LEU B 1 12 ? -28.094 28.078 4.801 1 42 12 LEU B N 1
ATOM 834 C CA . LEU B 1 12 ? -26.719 27.609 4.996 1 42 12 LEU B CA 1
ATOM 835 C C . LEU B 1 12 ? -26.5 26.281 4.289 1 42 12 LEU B C 1
ATOM 837 O O . LEU B 1 12 ? -27.031 25.25 4.711 1 42 12 LEU B O 1
ATOM 841 N N . LEU B 1 13 ? -26.469 26.281 2.893 1 42.75 13 LEU B N 1
ATOM 842 C CA . LEU B 1 13 ? -25.953 25.109 2.201 1 42.75 13 LEU B CA 1
ATOM 843 C C . LEU B 1 13 ? -24.641 24.641 2.812 1 42.75 13 LEU B C 1
ATOM 845 O O . LEU B 1 13 ? -23.594 25.266 2.582 1 42.75 13 LEU B O 1
ATOM 849 N N . ILE B 1 14 ? -24.672 24.078 4.02 1 44.16 14 ILE B N 1
ATOM 850 C CA . ILE B 1 14 ? -23.516 23.344 4.504 1 44.16 14 ILE B CA 1
ATOM 851 C C . ILE B 1 14 ? -23.031 22.375 3.422 1 44.16 14 ILE B C 1
ATOM 853 O O . ILE B 1 14 ? -23.688 21.375 3.139 1 44.16 14 ILE B O 1
ATOM 857 N N . THR B 1 15 ? -22.578 22.891 2.26 1 40.25 15 THR B N 1
ATOM 858 C CA . THR B 1 15 ? -21.844 21.984 1.389 1 40.25 15 THR B CA 1
ATOM 859 C C . THR B 1 15 ? -20.781 21.234 2.176 1 40.25 15 THR B C 1
ATOM 861 O O . THR B 1 15 ? -19.859 21.828 2.736 1 40.25 15 THR B O 1
ATOM 864 N N . ILE B 1 16 ? -21.156 20.266 3.023 1 43.56 16 ILE B N 1
ATOM 865 C CA . ILE B 1 16 ? -20.172 19.312 3.525 1 43.56 16 ILE B CA 1
ATOM 866 C C . ILE B 1 16 ? -19.219 18.922 2.404 1 43.56 16 ILE B C 1
ATOM 868 O O . ILE B 1 16 ? -19.625 18.328 1.406 1 43.56 16 ILE B O 1
ATOM 872 N N . ALA B 1 17 ? -18.359 19.812 1.935 1 37.03 17 ALA B N 1
ATOM 873 C CA . ALA B 1 17 ? -17.266 19.375 1.068 1 37.03 17 ALA B CA 1
ATOM 874 C C . ALA B 1 17 ? -16.625 18.094 1.597 1 37.03 17 ALA B C 1
ATOM 876 O O . ALA B 1 17 ? -16.016 18.094 2.672 1 37.03 17 ALA B O 1
ATOM 877 N N . LEU B 1 18 ? -17.359 16.906 1.561 1 38.75 18 LEU B N 1
ATOM 878 C CA . L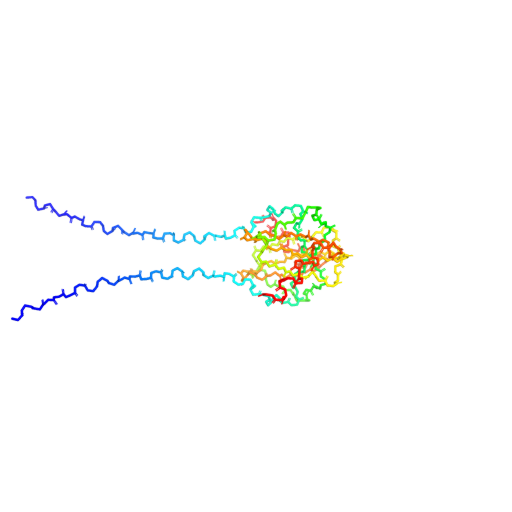EU B 1 18 ? -16.609 15.664 1.733 1 38.75 18 LEU B CA 1
ATOM 879 C C . LEU B 1 18 ? -15.266 15.727 1.021 1 38.75 18 LEU B C 1
ATOM 881 O O . LEU B 1 18 ? -15.211 15.82 -0.207 1 38.75 18 LEU B O 1
ATOM 885 N N . GLY B 1 19 ? -14.359 16.594 1.429 1 36.31 19 GLY B N 1
ATOM 886 C CA . GLY B 1 19 ? -13.031 16.453 0.861 1 36.31 19 GLY B CA 1
ATOM 887 C C . GLY B 1 19 ? -12.664 15.023 0.542 1 36.31 19 GLY B C 1
ATOM 888 O O . GLY B 1 19 ? -12.789 14.141 1.392 1 36.31 19 GLY B O 1
ATOM 889 N N . THR B 1 20 ? -13.172 14.445 -0.57 1 37.34 20 THR B N 1
ATOM 890 C CA . THR B 1 20 ? -12.539 13.234 -1.078 1 37.34 20 THR B CA 1
ATOM 891 C C . THR B 1 20 ? -11.047 13.219 -0.757 1 37.34 20 THR B C 1
ATOM 893 O O . THR B 1 20 ? -10.344 14.203 -1.011 1 37.34 20 THR B O 1
ATOM 896 N N . LYS B 1 21 ? -10.609 12.938 0.497 1 37 21 LYS B N 1
ATOM 897 C CA . LYS B 1 21 ? -9.195 12.609 0.657 1 37 21 LYS B CA 1
ATOM 898 C C . LYS B 1 21 ? -8.633 11.992 -0.619 1 37 21 LYS B C 1
ATOM 900 O O . LYS B 1 21 ? -8.961 10.859 -0.968 1 37 21 LYS B O 1
ATOM 905 N N . THR B 1 22 ? -8.664 12.586 -1.833 1 33.97 22 THR B N 1
ATOM 906 C CA . THR B 1 22 ? -7.84 12.164 -2.959 1 33.97 22 THR B CA 1
ATOM 907 C C . THR B 1 22 ? -6.48 11.672 -2.477 1 33.97 22 THR B C 1
ATOM 909 O O . THR B 1 22 ? -5.73 12.422 -1.845 1 33.97 22 THR B O 1
ATOM 912 N N . GLU B 1 23 ? -6.395 10.602 -1.8 1 39.03 23 GLU B N 1
ATOM 913 C CA . GLU B 1 23 ? -5.043 10.047 -1.82 1 39.03 23 GLU B CA 1
ATOM 914 C C . GLU B 1 23 ? -4.352 10.328 -3.15 1 39.03 23 GLU B C 1
ATOM 916 O O . GLU B 1 23 ? -4.699 9.734 -4.176 1 39.03 23 GLU B O 1
ATOM 921 N N . SER B 1 24 ? -4.406 11.5 -3.656 1 36.75 24 SER B N 1
ATOM 922 C CA . SER B 1 24 ? -3.564 11.844 -4.797 1 36.75 24 SER B CA 1
ATOM 923 C C . SER B 1 24 ? -2.363 10.906 -4.895 1 36.75 24 SER B C 1
ATOM 925 O O . SER B 1 24 ? -1.791 10.516 -3.877 1 36.75 24 SER B O 1
ATOM 927 N N . SER B 1 25 ? -2.209 10.031 -5.863 1 43.53 25 SER B N 1
ATOM 928 C CA . SER B 1 25 ? -1.099 9.328 -6.496 1 43.53 25 SER B CA 1
ATOM 929 C C . SER B 1 25 ? 0.217 10.07 -6.293 1 43.53 25 SER B C 1
ATOM 931 O O . SER B 1 25 ? 1.241 9.695 -6.867 1 43.53 25 SER B O 1
ATOM 933 N N . SER B 1 26 ? 0.151 11.32 -6.074 1 51.06 26 SER B N 1
ATOM 934 C CA . SER B 1 26 ? 1.48 11.922 -6.16 1 51.06 26 SER B CA 1
ATOM 935 C C . SER B 1 26 ? 2.443 11.266 -5.176 1 51.06 26 SER B C 1
ATOM 937 O O . SER B 1 26 ? 2.781 11.852 -4.145 1 51.06 26 SER B O 1
ATOM 939 N N . ARG B 1 27 ? 2.127 10.078 -4.926 1 62.59 27 ARG B N 1
ATOM 940 C CA . ARG B 1 27 ? 3.074 9.438 -4.016 1 62.59 27 ARG B CA 1
ATOM 941 C C . ARG B 1 27 ? 4.512 9.695 -4.453 1 62.59 27 ARG B C 1
ATOM 943 O O . ARG B 1 27 ? 4.824 9.633 -5.645 1 62.59 27 ARG B O 1
ATOM 950 N N . GLY B 1 28 ? 5.18 10.5 -3.812 1 72 28 GLY B N 1
ATOM 951 C CA . GLY B 1 28 ? 6.594 10.75 -4.027 1 72 28 GLY B CA 1
ATOM 952 C C . GLY B 1 28 ? 7.375 9.5 -4.387 1 72 28 GLY B C 1
ATOM 953 O O . GLY B 1 28 ? 6.844 8.391 -4.328 1 72 28 GLY B O 1
ATOM 954 N N . PRO B 1 29 ? 8.547 9.656 -4.891 1 87.38 29 PRO B N 1
ATOM 955 C CA . PRO B 1 29 ? 9.383 8.531 -5.316 1 87.38 29 PRO B CA 1
ATOM 956 C C . PRO B 1 29 ? 9.656 7.539 -4.191 1 87.38 29 PRO B C 1
ATOM 958 O O . PRO B 1 29 ? 10.039 6.398 -4.449 1 87.38 29 PRO B O 1
ATOM 961 N N . TYR B 1 30 ? 9.406 7.914 -2.971 1 94.44 30 TYR B N 1
ATOM 962 C CA . TYR B 1 30 ? 9.734 7.047 -1.842 1 94.44 30 TYR B CA 1
ATOM 963 C C . TYR B 1 30 ? 8.461 6.508 -1.187 1 94.44 30 TYR B C 1
ATOM 965 O O . TYR B 1 30 ? 8.469 6.176 0 1 94.44 30 TYR B O 1
ATOM 973 N N . HIS B 1 31 ? 7.402 6.59 -1.971 1 94.5 31 HIS B N 1
ATOM 974 C CA . HIS B 1 31 ? 6.164 5.992 -1.481 1 94.5 31 HIS B CA 1
ATOM 975 C C . HIS B 1 31 ? 6.203 4.473 -1.604 1 94.5 31 HIS B C 1
ATOM 977 O O . HIS B 1 31 ? 6.707 3.938 -2.594 1 94.5 31 HIS B O 1
ATOM 983 N N . PRO B 1 32 ? 5.66 3.768 -0.596 1 96.12 32 PRO B N 1
ATOM 984 C CA . PRO B 1 32 ? 5.637 2.309 -0.715 1 96.12 32 PRO B CA 1
ATOM 985 C C . PRO B 1 32 ? 4.727 1.822 -1.839 1 96.12 32 PRO B C 1
ATOM 987 O O . PRO B 1 32 ? 3.729 2.475 -2.156 1 96.12 32 PRO B O 1
ATOM 990 N N . SER B 1 33 ? 5.098 0.811 -2.459 1 94.75 33 SER B N 1
ATOM 991 C CA . SER B 1 33 ? 4.297 0.172 -3.5 1 94.75 33 SER B CA 1
ATOM 992 C C . SER B 1 33 ? 3.484 -0.988 -2.938 1 94.75 33 SER B C 1
ATOM 994 O O . SER B 1 33 ? 3.953 -1.715 -2.061 1 94.75 33 SER B O 1
ATOM 996 N N . GLU B 1 34 ? 2.258 -1.155 -3.451 1 95.44 34 GLU B N 1
ATOM 997 C CA . GLU B 1 34 ? 1.427 -2.293 -3.066 1 95.44 34 GLU B CA 1
ATOM 998 C C . GLU B 1 34 ? 1.772 -3.531 -3.885 1 95.44 34 GLU B C 1
ATOM 1000 O O . GLU B 1 34 ? 1.947 -3.449 -5.102 1 95.44 34 GLU B O 1
ATOM 1005 N N . CYS B 1 35 ? 1.942 -4.602 -3.193 1 97.31 35 CYS B N 1
ATOM 1006 C CA . CYS B 1 35 ? 2.26 -5.883 -3.812 1 97.31 35 CYS B CA 1
ATOM 1007 C C . CYS B 1 35 ? 1.271 -6.961 -3.381 1 97.31 35 CYS B C 1
ATOM 1009 O O . CYS B 1 35 ? 0.794 -6.949 -2.246 1 97.31 35 CYS B O 1
ATOM 1011 N N . CYS B 1 36 ? 1.001 -7.922 -4.309 1 97.94 36 CYS B N 1
ATOM 1012 C CA . CYS B 1 36 ? 0.193 -9.094 -3.992 1 97.94 36 CYS B CA 1
ATOM 1013 C C . CYS B 1 36 ? 1.074 -10.289 -3.664 1 97.94 36 CYS B C 1
ATOM 1015 O O . CYS B 1 36 ? 1.952 -10.656 -4.449 1 97.94 36 CYS B O 1
ATOM 1017 N N . PHE B 1 37 ? 0.815 -10.938 -2.529 1 97.06 37 PHE B N 1
ATOM 1018 C CA . PHE B 1 37 ? 1.525 -12.164 -2.186 1 97.06 37 PHE B CA 1
ATOM 1019 C C . PHE B 1 37 ? 0.579 -13.359 -2.195 1 97.06 37 PHE B C 1
ATOM 1021 O O . PHE B 1 37 ? 1.021 -14.508 -2.266 1 97.06 37 PHE B O 1
ATOM 1028 N N . THR B 1 38 ? -0.697 -12.984 -1.999 1 96.81 38 THR B N 1
ATOM 1029 C CA . THR B 1 38 ? -1.768 -13.977 -2.078 1 96.81 38 THR B CA 1
ATOM 1030 C C . THR B 1 38 ? -2.91 -13.461 -2.951 1 96.81 38 THR B C 1
ATOM 1032 O O . THR B 1 38 ? -3.105 -12.25 -3.082 1 96.81 38 THR B O 1
ATOM 1035 N N . TYR B 1 39 ? -3.588 -14.398 -3.607 1 97.5 39 TYR B N 1
ATOM 1036 C CA . TYR B 1 39 ? -4.703 -14.062 -4.484 1 97.5 39 TYR B CA 1
ATOM 1037 C C . TYR B 1 39 ? -6.004 -14.68 -3.971 1 97.5 39 TYR B C 1
ATOM 1039 O O . TYR B 1 39 ? -6 -15.781 -3.418 1 97.5 39 TYR B O 1
ATOM 1047 N N . THR B 1 40 ? -6.996 -13.945 -4.164 1 97.19 40 THR B N 1
ATOM 1048 C CA . THR B 1 40 ? -8.289 -14.562 -3.869 1 97.19 40 THR B CA 1
ATOM 1049 C C . THR B 1 40 ? -8.531 -15.766 -4.777 1 97.19 40 THR B C 1
ATOM 1051 O O . THR B 1 40 ? -8.164 -15.742 -5.953 1 97.19 40 THR B O 1
ATOM 1054 N N . THR B 1 41 ? -9.117 -16.734 -4.25 1 95.06 41 THR B N 1
ATOM 1055 C CA . THR B 1 41 ? -9.445 -17.922 -5.039 1 95.06 41 THR B CA 1
ATOM 1056 C C . THR B 1 41 ? -10.875 -17.844 -5.566 1 95.06 41 THR B C 1
ATOM 1058 O O . THR B 1 41 ? -11.273 -18.641 -6.406 1 95.06 41 THR B O 1
ATOM 1061 N N . TYR B 1 42 ? -11.648 -16.922 -5.086 1 94.81 42 TYR B N 1
ATOM 1062 C CA . TYR B 1 42 ? -13.031 -16.766 -5.527 1 94.81 42 TYR B CA 1
ATOM 1063 C C . TYR B 1 42 ? -13.164 -15.617 -6.508 1 94.81 42 TYR B C 1
ATOM 1065 O O . TYR B 1 42 ? -12.523 -14.578 -6.344 1 94.81 42 TYR B O 1
ATOM 1073 N N . LYS B 1 43 ? -14.016 -15.852 -7.434 1 97.31 43 LYS B N 1
ATOM 1074 C CA . LYS B 1 43 ? -14.344 -14.789 -8.375 1 97.31 43 LYS B CA 1
ATOM 1075 C C . LYS B 1 43 ? -15.219 -13.727 -7.719 1 97.31 43 LYS B C 1
ATOM 1077 O O . LYS B 1 43 ? -16.25 -14.047 -7.125 1 97.31 43 LYS B O 1
ATOM 1082 N N . ILE B 1 44 ? -14.891 -12.492 -7.812 1 97.31 44 ILE B N 1
ATOM 1083 C CA . ILE B 1 44 ? -15.656 -11.375 -7.262 1 97.31 44 ILE B CA 1
ATOM 1084 C C . ILE B 1 44 ? -16.75 -10.977 -8.234 1 97.31 44 ILE B C 1
ATOM 1086 O O . ILE B 1 44 ? -16.5 -10.734 -9.422 1 97.31 44 ILE B O 1
ATOM 1090 N N . PRO B 1 45 ? -17.906 -10.922 -7.711 1 97.88 45 PRO B N 1
ATOM 1091 C CA . PRO B 1 45 ? -18.953 -10.461 -8.633 1 97.88 45 PRO B CA 1
ATOM 1092 C C . PRO B 1 45 ? -18.625 -9.117 -9.273 1 97.88 45 PRO B C 1
ATOM 1094 O O . PRO B 1 45 ? -18.266 -8.164 -8.57 1 97.88 45 PRO B O 1
ATOM 1097 N N . ARG B 1 46 ? -18.812 -9.016 -10.508 1 97.44 46 ARG B N 1
ATOM 1098 C CA . ARG B 1 46 ? -18.422 -7.84 -11.289 1 97.44 46 ARG B CA 1
ATOM 1099 C C . ARG B 1 46 ? -19.125 -6.586 -10.781 1 97.44 46 ARG B C 1
ATOM 1101 O O . ARG B 1 46 ? -18.531 -5.504 -10.758 1 97.44 46 ARG B O 1
ATOM 1108 N N . GLN B 1 47 ? -20.312 -6.691 -10.266 1 96.75 47 GLN B N 1
ATOM 1109 C CA . GLN B 1 47 ? -21.109 -5.547 -9.836 1 96.75 47 GLN B CA 1
ATOM 1110 C C . GLN B 1 47 ? -20.547 -4.938 -8.555 1 96.75 47 GLN B C 1
ATOM 1112 O O . GLN B 1 47 ? -20.875 -3.799 -8.211 1 96.75 47 GLN B O 1
ATOM 1117 N N . ARG B 1 48 ? -19.781 -5.762 -7.922 1 97 48 ARG B N 1
ATOM 1118 C CA . ARG B 1 48 ? -19.219 -5.289 -6.664 1 97 48 ARG B CA 1
ATOM 1119 C C . ARG B 1 48 ? -17.891 -4.562 -6.906 1 97 48 ARG B C 1
ATOM 1121 O O . ARG B 1 48 ? -17.344 -3.932 -5.996 1 97 48 ARG B O 1
ATOM 1128 N N . ILE B 1 49 ? -17.422 -4.609 -8.125 1 97.44 49 ILE B N 1
ATOM 1129 C CA . ILE B 1 49 ? -16.094 -4.074 -8.422 1 97.44 49 ILE B CA 1
ATOM 1130 C C . ILE B 1 49 ? -16.219 -2.641 -8.938 1 97.44 49 ILE B C 1
ATOM 1132 O O . ILE B 1 49 ? -16.969 -2.375 -9.875 1 97.44 49 ILE B O 1
ATOM 1136 N N . MET B 1 50 ? -15.445 -1.758 -8.32 1 96.69 50 MET B N 1
ATOM 1137 C CA . MET B 1 50 ? -15.477 -0.339 -8.656 1 96.69 50 MET B CA 1
ATOM 1138 C C . MET B 1 50 ? -14.312 0.029 -9.578 1 96.69 50 MET B C 1
ATOM 1140 O O . MET B 1 50 ? -14.477 0.826 -10.508 1 96.69 50 MET B O 1
ATOM 1144 N N . ASP B 1 51 ? -13.125 -0.523 -9.273 1 96.75 51 ASP B N 1
ATOM 1145 C CA . ASP B 1 51 ? -11.914 -0.154 -9.992 1 96.75 51 ASP B CA 1
ATOM 1146 C C . ASP B 1 51 ? -10.844 -1.239 -9.859 1 96.75 51 ASP B C 1
ATOM 1148 O O . ASP B 1 51 ? -11.055 -2.244 -9.18 1 96.75 51 ASP B O 1
ATOM 1152 N N . TYR B 1 52 ? -9.742 -0.989 -10.578 1 97.12 52 TYR B N 1
ATOM 1153 C CA . TYR B 1 52 ? -8.609 -1.89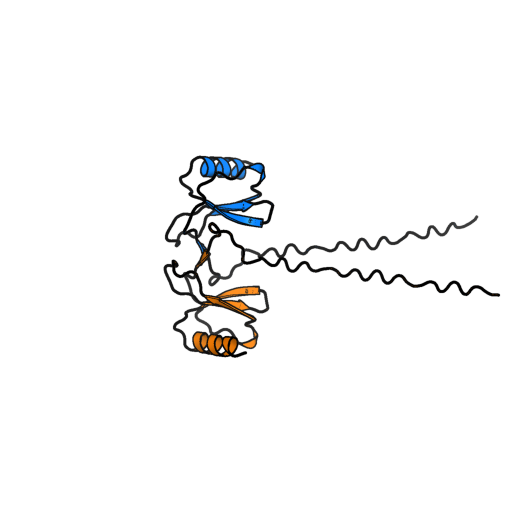6 -10.438 1 97.12 52 TYR B CA 1
ATOM 1154 C C . TYR B 1 52 ? -7.297 -1.174 -10.703 1 97.12 52 TYR B C 1
ATOM 1156 O O . TYR B 1 52 ? -7.289 -0.07 -11.258 1 97.12 52 TYR B O 1
ATOM 1164 N N . TYR B 1 53 ? -6.223 -1.711 -10.352 1 97.19 53 TYR B N 1
ATOM 1165 C CA . TYR B 1 53 ? -4.883 -1.291 -10.758 1 97.19 53 TYR B CA 1
ATOM 1166 C C . TYR B 1 53 ? -3.918 -2.469 -10.75 1 97.19 53 TYR B C 1
ATOM 1168 O O . TYR B 1 53 ? -4.184 -3.498 -10.125 1 97.19 53 TYR B O 1
ATOM 1176 N N . GLU B 1 54 ? -2.912 -2.375 -11.562 1 97.62 54 GLU B N 1
ATOM 1177 C CA . GLU B 1 54 ? -1.818 -3.342 -11.57 1 97.62 54 GLU B CA 1
ATOM 1178 C C . GLU B 1 54 ? -0.766 -2.992 -10.523 1 97.62 54 GLU B C 1
ATOM 1180 O O . GLU B 1 54 ? -0.484 -1.816 -10.289 1 97.62 54 GLU B O 1
ATOM 1185 N N . THR B 1 55 ? -0.221 -3.988 -9.883 1 97.06 55 THR B N 1
ATOM 1186 C CA . THR B 1 55 ? 0.805 -3.727 -8.875 1 97.06 55 THR B CA 1
ATOM 1187 C C . THR B 1 55 ? 2.141 -3.398 -9.539 1 97.06 55 THR B C 1
ATOM 1189 O O . THR B 1 55 ? 2.287 -3.543 -10.758 1 97.06 55 THR B O 1
ATOM 1192 N N . ASN B 1 56 ? 3.061 -2.879 -8.695 1 95.94 56 ASN B N 1
ATOM 1193 C CA . ASN B 1 56 ? 4.375 -2.475 -9.18 1 95.94 56 ASN B CA 1
ATOM 1194 C C . ASN B 1 56 ? 5.105 -3.635 -9.852 1 95.94 56 ASN B C 1
ATOM 1196 O O . ASN B 1 56 ? 5.027 -4.773 -9.391 1 95.94 56 ASN B O 1
ATOM 1200 N N . SER B 1 57 ? 5.852 -3.309 -10.938 1 96.38 57 SER B N 1
ATOM 1201 C CA . SER B 1 57 ? 6.582 -4.324 -11.688 1 96.38 57 SER B CA 1
ATOM 1202 C C . SER B 1 57 ? 7.684 -4.957 -10.844 1 96.38 57 SER B C 1
ATOM 1204 O O . SER B 1 57 ? 8.172 -6.043 -11.164 1 96.38 57 SER B O 1
ATOM 1206 N N . GLN B 1 58 ? 8.109 -4.332 -9.773 1 96.31 58 GLN B N 1
ATOM 1207 C CA . GLN B 1 58 ? 9.195 -4.832 -8.938 1 96.31 58 GLN B CA 1
ATOM 1208 C C . GLN B 1 58 ? 8.688 -5.848 -7.922 1 96.31 58 GLN B C 1
ATOM 1210 O O . GLN B 1 58 ? 9.477 -6.484 -7.223 1 96.31 58 GLN B O 1
ATOM 1215 N N . CYS B 1 59 ? 7.402 -6.027 -7.926 1 97.81 59 CYS B N 1
ATOM 1216 C CA . CYS B 1 59 ? 6.84 -7.004 -6.992 1 97.81 59 CYS B CA 1
ATOM 1217 C C . CYS B 1 59 ? 7.238 -8.422 -7.387 1 97.81 59 CYS B C 1
ATOM 1219 O O . CYS B 1 59 ? 7.438 -8.711 -8.57 1 97.81 59 CYS B O 1
ATOM 1221 N N . SER B 1 60 ? 7.324 -9.297 -6.34 1 97.12 60 SER B N 1
ATOM 1222 C CA . SER B 1 60 ? 7.77 -10.664 -6.578 1 97.12 60 SER B CA 1
ATOM 1223 C C . SER B 1 60 ? 6.742 -11.453 -7.391 1 97.12 60 SER B C 1
ATOM 1225 O O . SER B 1 60 ? 7.086 -12.422 -8.062 1 97.12 60 SER B O 1
ATOM 1227 N N . LYS B 1 61 ? 5.488 -11.102 -7.246 1 97.62 61 LYS B N 1
ATOM 1228 C CA . LYS B 1 61 ? 4.402 -11.711 -8.008 1 97.62 61 LYS B CA 1
ATOM 1229 C C . LYS B 1 61 ? 3.6 -10.656 -8.758 1 97.62 61 LYS B C 1
ATOM 1231 O O . LYS B 1 61 ? 3.395 -9.547 -8.258 1 97.62 61 LYS B O 1
ATOM 1236 N N . PRO B 1 62 ? 3.25 -11.086 -9.969 1 97.75 62 PRO B N 1
ATOM 1237 C CA . PRO B 1 62 ? 2.314 -10.156 -10.609 1 97.75 62 PRO B CA 1
ATOM 1238 C C . PRO B 1 62 ? 0.986 -10.047 -9.867 1 97.75 62 PRO B C 1
ATOM 1240 O O . PRO B 1 62 ? 0.621 -10.953 -9.117 1 97.75 62 PRO B O 1
ATOM 1243 N N . GLY B 1 63 ? 0.356 -8.867 -10.016 1 98.06 63 GLY B N 1
ATOM 1244 C CA . GLY B 1 63 ? -0.897 -8.719 -9.297 1 98.06 63 GLY B CA 1
ATOM 1245 C C . GLY B 1 63 ? -1.844 -7.727 -9.945 1 98.06 63 GLY B C 1
ATOM 1246 O O . GLY B 1 63 ? -1.409 -6.703 -10.484 1 98.06 63 GLY B O 1
ATOM 1247 N N . ILE B 1 64 ? -3.092 -8.078 -9.93 1 98.38 64 ILE B N 1
ATOM 1248 C CA . ILE B 1 64 ? -4.203 -7.164 -10.18 1 98.38 64 ILE B CA 1
ATOM 1249 C C . ILE B 1 64 ? -5.008 -6.969 -8.898 1 98.38 64 ILE B C 1
ATOM 1251 O O . ILE B 1 64 ? -5.434 -7.941 -8.273 1 98.38 64 ILE B O 1
ATOM 1255 N N . VAL B 1 65 ? -5.113 -5.734 -8.57 1 98 65 VAL B N 1
ATOM 1256 C CA . VAL B 1 65 ? -5.891 -5.43 -7.371 1 98 65 VAL B CA 1
ATOM 1257 C C . VAL B 1 65 ? -7.234 -4.824 -7.77 1 98 65 VAL B C 1
ATOM 1259 O O . VAL B 1 65 ? -7.285 -3.77 -8.406 1 98 65 VAL B O 1
ATOM 1262 N N . PHE B 1 66 ? -8.289 -5.496 -7.34 1 97.81 66 PHE B N 1
ATOM 1263 C CA . PHE B 1 66 ? -9.617 -4.918 -7.523 1 97.81 66 PHE B CA 1
ATOM 1264 C C . PHE B 1 66 ? -10.055 -4.156 -6.281 1 97.81 66 PHE B C 1
ATOM 1266 O O . PHE B 1 66 ? -9.82 -4.602 -5.156 1 97.81 66 PHE B O 1
ATOM 1273 N N . ILE B 1 67 ? -10.664 -3.049 -6.535 1 96.69 67 ILE B N 1
ATOM 1274 C CA . ILE B 1 67 ? -11.266 -2.254 -5.473 1 96.69 67 ILE B CA 1
ATOM 1275 C C . ILE B 1 67 ? -12.781 -2.408 -5.508 1 96.69 67 ILE B C 1
ATOM 1277 O O . ILE B 1 67 ? -13.414 -2.125 -6.523 1 96.69 67 ILE B O 1
ATOM 1281 N N . THR B 1 68 ? -13.305 -2.809 -4.402 1 96.12 68 THR B N 1
ATOM 1282 C CA . THR B 1 68 ? -14.75 -3.016 -4.344 1 96.12 68 THR B CA 1
ATOM 1283 C C . THR B 1 68 ? -15.469 -1.708 -4.031 1 96.12 68 THR B C 1
ATOM 1285 O O . THR B 1 68 ? -14.844 -0.736 -3.602 1 96.12 68 THR B O 1
ATOM 1288 N N . LYS B 1 69 ? -16.734 -1.699 -4.266 1 95.06 69 LYS B N 1
ATOM 1289 C CA . LYS B 1 69 ? -17.547 -0.521 -3.988 1 95.06 69 LYS B CA 1
ATOM 1290 C C . LYS B 1 69 ? -17.484 -0.139 -2.514 1 95.06 69 LYS B C 1
ATOM 1292 O O . LYS B 1 69 ? -17.625 1.035 -2.164 1 95.06 69 LYS B O 1
ATOM 1297 N N . ARG B 1 70 ? -17.188 -1.08 -1.742 1 91.06 70 ARG B N 1
ATOM 1298 C CA . ARG B 1 70 ? -17.062 -0.866 -0.304 1 91.06 70 ARG B CA 1
ATOM 1299 C C . ARG B 1 70 ? -15.656 -0.403 0.061 1 91.06 70 ARG B C 1
ATOM 1301 O O . ARG B 1 70 ? -15.336 -0.248 1.241 1 91.06 70 ARG B O 1
ATOM 1308 N N . GLY B 1 71 ? -14.75 -0.315 -0.812 1 90.69 71 GLY B N 1
ATOM 1309 C CA . GLY B 1 71 ? -13.438 0.257 -0.585 1 90.69 71 GLY B CA 1
ATOM 1310 C C . GLY B 1 71 ? -12.383 -0.784 -0.255 1 90.69 71 GLY B C 1
ATOM 1311 O O . GLY B 1 71 ? -11.281 -0.442 0.177 1 90.69 71 GLY B O 1
ATOM 1312 N N . HIS B 1 72 ? -12.828 -2.053 -0.47 1 91.75 72 HIS B N 1
ATOM 1313 C CA . HIS B 1 72 ? -11.867 -3.119 -0.191 1 91.75 72 HIS B CA 1
ATOM 1314 C C . HIS B 1 72 ? -10.961 -3.371 -1.39 1 91.75 72 HIS B C 1
ATOM 1316 O O . HIS B 1 72 ? -11.422 -3.357 -2.535 1 91.75 72 HIS B O 1
ATOM 1322 N N . SER B 1 73 ? -9.688 -3.562 -1.134 1 95.44 73 SER B N 1
ATOM 1323 C CA . SER B 1 73 ? -8.711 -3.955 -2.145 1 95.44 73 SER B CA 1
ATOM 1324 C C . SER B 1 73 ? -8.445 -5.457 -2.105 1 95.44 73 SER B C 1
ATOM 1326 O O . SER B 1 73 ? -8.102 -6.004 -1.057 1 95.44 73 SER B O 1
ATOM 1328 N N . VAL B 1 74 ? -8.578 -6.035 -3.213 1 97.19 74 VAL B N 1
ATOM 1329 C CA . VAL B 1 74 ? -8.453 -7.488 -3.25 1 97.19 74 VAL B CA 1
ATOM 1330 C C . VAL B 1 74 ? -7.449 -7.895 -4.328 1 97.19 74 VAL B C 1
ATOM 1332 O O . VAL B 1 74 ? -7.621 -7.559 -5.504 1 97.19 74 VAL B O 1
ATOM 1335 N N . CYS B 1 75 ? -6.465 -8.641 -3.869 1 98.19 75 CYS B N 1
ATOM 1336 C CA . CYS B 1 75 ? -5.473 -9.156 -4.805 1 98.19 75 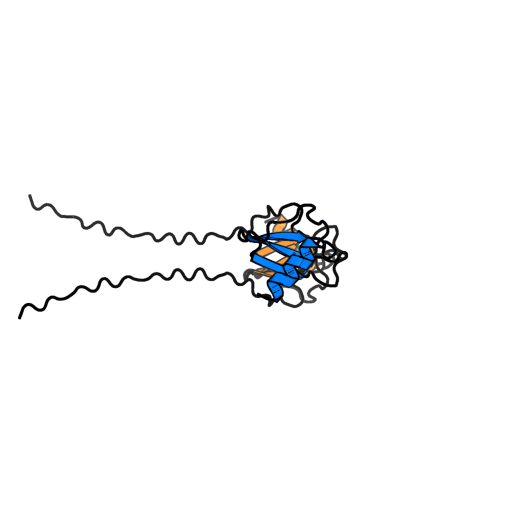CYS B CA 1
ATOM 1337 C C . CYS B 1 75 ? -6.047 -10.305 -5.629 1 98.19 75 CYS B C 1
ATOM 1339 O O . CYS B 1 75 ? -6.621 -11.242 -5.074 1 98.19 75 CYS B O 1
ATOM 1341 N N . THR B 1 76 ? -5.789 -10.234 -6.902 1 98.5 76 THR B N 1
ATOM 1342 C CA . THR B 1 76 ? -6.238 -11.289 -7.801 1 98.5 76 THR B CA 1
ATOM 1343 C C . THR B 1 76 ? -5.117 -11.703 -8.758 1 98.5 76 THR B C 1
ATOM 1345 O O . THR B 1 76 ? -4.191 -10.93 -9 1 98.5 76 THR B O 1
ATOM 1348 N N . ASN B 1 77 ? -5.238 -12.867 -9.25 1 98.38 77 ASN B N 1
ATOM 1349 C CA . ASN B 1 77 ? -4.273 -13.422 -10.188 1 98.38 77 ASN B CA 1
ATOM 1350 C C . ASN B 1 77 ? -4.547 -12.953 -11.617 1 98.38 77 ASN B C 1
ATOM 1352 O O . ASN B 1 77 ? -5.594 -13.266 -12.188 1 98.38 77 ASN B O 1
ATOM 1356 N N . PRO B 1 78 ? -3.529 -12.289 -12.195 1 98.56 78 PRO B N 1
ATOM 1357 C CA . PRO B 1 78 ? -3.762 -11.734 -13.531 1 98.56 78 PRO B CA 1
ATOM 1358 C C . PRO B 1 78 ? -3.963 -12.82 -14.586 1 98.56 78 PRO B C 1
ATOM 1360 O O . PRO B 1 78 ? -4.465 -12.539 -15.68 1 98.56 78 PRO B O 1
ATOM 1363 N N . SER B 1 79 ? -3.559 -14 -14.281 1 98.25 79 SER B N 1
ATOM 1364 C CA . SER B 1 79 ? -3.656 -15.078 -15.258 1 98.25 79 SER B CA 1
ATOM 1365 C C . SER B 1 79 ? -5.047 -15.703 -15.258 1 98.25 79 SER B C 1
ATOM 1367 O O . SER B 1 79 ? -5.383 -16.484 -16.141 1 98.25 79 SER B O 1
ATOM 1369 N N . ASP B 1 80 ? -5.828 -15.422 -14.297 1 98.19 80 ASP B N 1
ATOM 1370 C CA . ASP B 1 80 ? -7.195 -15.938 -14.25 1 98.19 80 ASP B CA 1
ATOM 1371 C C . ASP B 1 80 ? -8.047 -15.328 -15.367 1 98.19 80 ASP B C 1
ATOM 1373 O O . ASP B 1 80 ? -8.039 -14.117 -15.57 1 98.19 80 ASP B O 1
ATOM 1377 N N . LYS B 1 81 ? -8.883 -16.156 -15.93 1 98 81 LYS B N 1
ATOM 1378 C CA . LYS B 1 81 ? -9.688 -15.711 -17.062 1 98 81 LYS B CA 1
ATOM 1379 C C . LYS B 1 81 ? -10.68 -14.641 -16.641 1 98 81 LYS B C 1
ATOM 1381 O O . LYS B 1 81 ? -10.875 -13.648 -17.344 1 98 81 LYS B O 1
ATOM 1386 N N . TRP B 1 82 ? -11.32 -14.867 -15.516 1 98.25 82 TRP B N 1
ATOM 1387 C CA . TRP B 1 82 ? -12.32 -13.891 -15.109 1 98.25 82 TRP B CA 1
ATOM 1388 C C . TRP B 1 82 ? -11.68 -12.539 -14.828 1 98.25 82 TRP B C 1
ATOM 1390 O O . TRP B 1 82 ? -12.305 -11.492 -15.031 1 98.25 82 TRP B O 1
ATOM 1400 N N . VAL B 1 83 ? -10.484 -12.484 -14.289 1 98.62 83 VAL B N 1
ATOM 1401 C CA . VAL B 1 83 ? -9.758 -11.242 -14.047 1 98.62 83 VAL B CA 1
ATOM 1402 C C . VAL B 1 83 ? -9.508 -10.516 -15.367 1 98.62 83 VAL B C 1
ATOM 1404 O O . VAL B 1 83 ? -9.789 -9.32 -15.492 1 98.62 83 VAL B O 1
ATOM 1407 N N . GLN B 1 84 ? -9.055 -11.281 -16.312 1 98.5 84 GLN B N 1
ATOM 1408 C CA . GLN B 1 84 ? -8.781 -10.703 -17.625 1 98.5 84 GLN B CA 1
ATOM 1409 C C . GLN B 1 84 ? -10.062 -10.164 -18.266 1 98.5 84 GLN B C 1
ATOM 1411 O O . GLN B 1 84 ? -10.055 -9.07 -18.828 1 98.5 84 GLN B O 1
ATOM 1416 N N . ASP B 1 85 ? -11.086 -10.914 -18.125 1 97.94 85 ASP B N 1
ATOM 1417 C CA . ASP B 1 85 ? -12.367 -10.484 -18.672 1 97.94 85 ASP B CA 1
ATOM 1418 C C . ASP B 1 85 ? -12.828 -9.172 -18.047 1 97.94 85 ASP B C 1
ATOM 1420 O O . ASP B 1 85 ? -13.297 -8.273 -18.734 1 97.94 85 ASP B O 1
ATOM 1424 N N . TYR B 1 86 ? -12.719 -9.086 -16.812 1 98 86 TYR B N 1
ATOM 1425 C CA . TYR B 1 86 ? -13.148 -7.895 -16.094 1 98 86 TYR B CA 1
ATOM 1426 C C . TYR B 1 86 ? -12.32 -6.684 -16.5 1 98 86 TYR B C 1
ATOM 1428 O O . TYR B 1 86 ? -12.859 -5.59 -16.703 1 98 86 TYR B O 1
ATOM 1436 N N . ILE B 1 87 ? -11.008 -6.836 -16.625 1 98.06 87 ILE B N 1
ATOM 1437 C CA . ILE B 1 87 ? -10.133 -5.738 -17.016 1 98.06 87 ILE B CA 1
ATOM 1438 C C . ILE B 1 87 ? -10.516 -5.25 -18.422 1 98.06 87 ILE B C 1
ATOM 1440 O O . ILE B 1 87 ? -10.625 -4.043 -18.656 1 98.06 87 ILE B O 1
ATOM 1444 N N . LYS B 1 88 ? -10.703 -6.219 -19.25 1 97.31 88 LYS B N 1
ATOM 1445 C CA . LYS B 1 88 ? -11.102 -5.867 -20.609 1 97.31 88 LYS B CA 1
ATOM 1446 C C . LYS B 1 88 ? -12.398 -5.062 -20.625 1 97.31 88 LYS B C 1
ATOM 1448 O O . LYS B 1 88 ? -12.492 -4.039 -21.297 1 97.31 88 LYS B O 1
ATOM 1453 N N . ASP B 1 89 ? -13.344 -5.516 -19.906 1 96.5 89 ASP B N 1
ATOM 1454 C CA . ASP B 1 89 ? -14.633 -4.848 -19.797 1 96.5 89 ASP B CA 1
ATOM 1455 C C . ASP B 1 89 ? -14.477 -3.434 -19.234 1 96.5 89 ASP B C 1
ATOM 1457 O O . ASP B 1 89 ? -15.102 -2.494 -19.734 1 96.5 89 ASP B O 1
ATOM 1461 N N . MET B 1 90 ? -13.672 -3.201 -18.234 1 96.06 90 MET B N 1
ATOM 1462 C CA . MET B 1 90 ? -13.508 -1.917 -17.562 1 96.06 90 MET B CA 1
ATOM 1463 C C . MET B 1 90 ? -12.695 -0.954 -18.422 1 96.06 90 MET B C 1
ATOM 1465 O O . MET B 1 90 ? -12.883 0.261 -18.344 1 96.06 90 MET B O 1
ATOM 1469 N N . LYS B 1 91 ? -11.766 -1.483 -19.125 1 94.38 91 LYS B N 1
ATOM 1470 C CA . LYS B 1 91 ? -10.969 -0.646 -20.016 1 94.38 91 LYS B CA 1
ATOM 1471 C C . LYS B 1 91 ? -11.82 -0.109 -21.172 1 94.38 91 LYS B C 1
ATOM 1473 O O . LYS B 1 91 ? -11.586 1.002 -21.656 1 94.38 91 LYS B O 1
ATOM 1478 N N . GLU B 1 92 ? -12.766 -0.842 -21.578 1 91.62 92 GLU B N 1
ATOM 1479 C CA . GLU B 1 92 ? -13.602 -0.505 -22.719 1 91.62 92 GLU B CA 1
ATOM 1480 C C . GLU B 1 92 ? -14.797 0.349 -22.312 1 91.62 92 GLU B C 1
ATOM 1482 O O . GLU B 1 92 ? -15.477 0.927 -23.156 1 91.62 92 GLU B O 1
ATOM 1487 N N . ASN B 1 93 ? -15.062 0.441 -20.984 1 78.31 93 ASN B N 1
ATOM 1488 C CA . ASN B 1 93 ? -16.234 1.181 -20.516 1 78.31 93 ASN B CA 1
ATOM 1489 C C . ASN B 1 93 ? -15.867 2.156 -19.406 1 78.31 93 ASN B C 1
ATOM 1491 O O . ASN B 1 93 ? -16.438 3.244 -19.312 1 78.31 93 ASN B O 1
#

Organism: Homo sapiens (NCBI:txid9606)

GO terms:
  GO:0005576 extracellular region (C, TAS)
  GO:0006874 intracellular calcium ion homeostasis (P, TAS)
  GO:0008284 positive regulation of cell population proliferation (P, TAS)

Secondary structure (DSSP, 8-state):
------------------------S---TTPPEEE-SS--SSPPPGGGEEEEEEPPTTSSS--EEEEETTS-EEEE-TTSHHHHHHHHHHHH-/------------------------S---TTPPEEE-SS--SSPPPGGGEEEEEEPPTTSSS--EEEEETTS-EEEE-TTSHHHHHHHHHHHH-

pLDDT: mean 80.76, std 24.17, range [33.97, 98.62]

InterPro domains:
  IPR000827 CC chemokine, conserved site [PS00472] (35-76)
  IPR001811 Chemokine interleukin-8-like domain [PF00048] (34-89)
  IPR001811 Chemokine interleukin-8-like domain [SM00199] (32-90)
  IPR036048 Chemokine interleukin-8-like superfamily [SSF54117] (28-92)
  IPR039809 Chemokine beta/gamma/delta [PTHR12015] (10-91)

Foldseek 3Di:
DPPPPPPPPPPPPPPVPPVPVCPPPVQDPPRDWDEDPDADPDDDPLQQFDDWDWTDPPHPATWIWTAGPVGDTGTHHCVDPSNVVSVVVVVVD/DPPPPPPPPPPPPPPVPPVPPCPPPVQDPPHDWDEDPDADPDDDPLQQFDDWDWTDPPHPATWIWTQGPVGDTGTHHCPDPSNVVSVVVVVVD